Protein AF-A0A4E0RPP2-F1 (afdb_monomer)

Organism: Fasciola hepatica (NCBI:txid6192)

Mean predicted aligned error: 8.39 Å

Sequence (266 aa):
MNDSEFSGPVKNVLRNIVLCAGEPFLPSEDVVHLFYRYLISVTSSWIMKFKKVDLNLEGVVHVLRHQPRKLNVVFNYFRILSGASDMRLVEEDDISLGSSQSEPALNRLSELCKTLDITLPTDRPVPSPNSPFAKGRKLRLVRIDRKISYMSVEEYLDFTRLRQTASFLSLVKSGSLATFRSLVQHCEKRTEHQSAKMQPVQTSYPGKEDRVGLSLLAHLITDDILDLIDIVLYLRQKLGIELSSPLTPIEIKQGVQRLQSLPSSS

Radius of gyration: 18.98 Å; Cα contacts (8 Å, |Δi|>4): 282; chains: 1; bounding box: 56×40×46 Å

Secondary structure (DSSP, 8-state):
--THHHHHHHHHHHHHHHHHTT-SSPPPHHHHHHHHHHHHHHHHHHHHHTTTS-SSHHHHHHHHTT-HHHHHHHHHHHHHHHHHHHT--S--SS----TTSHHHHHHHHHHHHHHTT---GGGS-SS-TTSHHHHHHHHHHHHHHHHHHT--HHHHHHHHHHHHH-STHHHHHSSTHHHHHHHHHHHHHHHHHHHTTS--------S---HHHHHHHHHHHHHHHHHHHHHHHHHHHHTT--TTSPP-HHHHHHHHHHHHHS-TT-

Solvent-accessible surface area (backbone atoms only — not comparable to full-atom values): 14865 Å² total; per-residue (Å²): 132,71,70,71,78,42,45,59,64,50,46,51,38,50,47,40,35,50,39,60,49,25,43,71,53,86,78,50,70,65,41,45,48,52,51,50,56,49,47,49,53,53,52,31,52,51,51,62,67,40,58,88,35,33,41,24,67,66,34,48,50,62,72,31,66,77,26,64,48,61,44,39,51,56,51,48,53,38,50,49,52,33,55,54,57,77,64,73,73,85,80,89,84,90,78,84,74,63,85,84,46,36,68,58,48,44,49,50,51,52,51,50,30,57,76,68,73,40,85,58,50,92,82,45,80,65,60,48,79,85,36,56,58,43,47,3,46,52,50,35,51,55,29,31,54,56,53,53,75,75,46,54,74,67,55,44,51,53,51,50,57,47,50,79,49,35,38,49,40,39,32,65,69,70,79,37,39,65,45,48,48,50,53,51,51,54,28,48,54,54,53,49,63,63,41,53,80,65,59,87,68,94,75,74,83,80,50,70,69,40,76,64,18,53,39,50,51,26,44,53,53,38,47,53,55,50,47,42,52,12,38,28,47,37,49,30,60,76,71,71,46,67,75,76,53,71,87,48,58,68,49,53,54,51,20,54,54,49,59,74,71,50,64,82,81,101

Structure (mmCIF, N/CA/C/O backbone):
data_AF-A0A4E0RPP2-F1
#
_entry.id   AF-A0A4E0RPP2-F1
#
loop_
_atom_site.group_PDB
_atom_site.id
_atom_site.type_symbol
_atom_site.label_atom_id
_atom_site.label_alt_id
_atom_site.label_comp_id
_atom_site.label_asym_id
_atom_site.label_entity_id
_atom_site.label_seq_id
_atom_site.pdbx_PDB_ins_code
_atom_site.Cartn_x
_atom_site.Cartn_y
_atom_site.Cartn_z
_atom_site.occupancy
_atom_site.B_iso_or_equiv
_atom_site.auth_seq_id
_atom_site.auth_comp_id
_atom_site.auth_asym_id
_atom_site.auth_atom_id
_atom_site.pdbx_PDB_model_num
ATOM 1 N N . MET A 1 1 ? 21.633 15.346 -0.003 1.00 48.69 1 MET A N 1
ATOM 2 C CA . MET A 1 1 ? 20.186 15.631 0.055 1.00 48.69 1 MET A CA 1
ATOM 3 C C . MET A 1 1 ? 19.748 15.211 1.440 1.00 48.69 1 MET A C 1
ATOM 5 O O . MET A 1 1 ? 19.912 14.040 1.759 1.00 48.69 1 MET A O 1
ATOM 9 N N . ASN A 1 2 ? 19.374 16.165 2.289 1.00 53.00 2 ASN A N 1
ATOM 10 C CA . ASN A 1 2 ? 18.983 15.866 3.664 1.00 53.00 2 ASN A CA 1
ATOM 11 C C . ASN A 1 2 ? 17.611 15.184 3.650 1.00 53.00 2 ASN A C 1
ATOM 13 O O . ASN A 1 2 ? 16.710 15.635 2.945 1.00 53.00 2 ASN A O 1
ATOM 17 N N . ASP A 1 3 ? 17.439 14.126 4.445 1.00 60.00 3 ASP A N 1
ATOM 18 C CA . ASP A 1 3 ? 16.175 13.380 4.584 1.00 60.00 3 ASP A CA 1
ATOM 19 C C . ASP A 1 3 ? 14.974 14.277 4.942 1.00 60.00 3 ASP A C 1
ATOM 21 O O . ASP A 1 3 ? 13.820 13.883 4.781 1.00 60.00 3 ASP A O 1
ATOM 25 N N . SER A 1 4 ? 15.220 15.498 5.420 1.00 63.69 4 SER A N 1
ATOM 26 C CA . SER A 1 4 ? 14.208 16.445 5.881 1.00 63.69 4 SER A CA 1
ATOM 27 C C . SER A 1 4 ? 13.227 16.914 4.801 1.00 63.69 4 SER A C 1
ATOM 29 O O . SER A 1 4 ? 12.065 17.124 5.127 1.00 63.69 4 SER A O 1
ATOM 31 N N . GLU A 1 5 ? 13.639 17.056 3.535 1.00 72.31 5 GLU A N 1
ATOM 32 C CA . GLU A 1 5 ? 12.802 17.724 2.515 1.00 72.31 5 GLU A CA 1
ATOM 33 C C . GLU A 1 5 ? 11.643 16.859 1.998 1.00 72.31 5 GLU A C 1
ATOM 35 O O . GLU A 1 5 ? 10.537 17.357 1.803 1.00 72.31 5 GLU A O 1
ATOM 40 N N . PHE A 1 6 ? 11.855 15.552 1.809 1.00 83.19 6 PHE A N 1
ATOM 41 C CA . PHE A 1 6 ? 10.802 14.648 1.324 1.00 83.19 6 PHE A CA 1
ATOM 42 C C . PHE A 1 6 ? 10.141 13.834 2.445 1.00 83.19 6 PHE A C 1
ATOM 44 O O . PHE A 1 6 ? 9.019 13.352 2.270 1.00 83.19 6 PHE A O 1
ATOM 51 N N . SER A 1 7 ? 10.798 13.675 3.603 1.00 88.75 7 SER A N 1
ATOM 52 C CA . SER A 1 7 ? 10.290 12.807 4.674 1.00 88.75 7 SER A CA 1
ATOM 53 C C . SER A 1 7 ? 8.976 13.294 5.275 1.00 88.75 7 SER A C 1
ATOM 55 O O . SER A 1 7 ? 8.127 12.461 5.577 1.00 88.75 7 SER A O 1
ATOM 57 N N . GLY A 1 8 ? 8.771 14.608 5.418 1.00 92.50 8 GLY A N 1
ATOM 58 C CA . GLY A 1 8 ? 7.517 15.179 5.923 1.00 92.50 8 GLY A CA 1
ATOM 59 C C . GLY A 1 8 ? 6.307 14.784 5.063 1.00 92.50 8 GLY A C 1
ATOM 60 O O . GLY A 1 8 ? 5.418 14.084 5.557 1.00 92.50 8 GLY A O 1
ATOM 61 N N . PRO A 1 9 ? 6.290 15.146 3.765 1.00 93.06 9 PRO A N 1
ATOM 62 C CA . PRO A 1 9 ? 5.231 14.740 2.841 1.00 93.06 9 PRO A CA 1
ATOM 63 C C . PRO A 1 9 ? 5.033 13.220 2.762 1.00 93.06 9 PRO A C 1
ATOM 65 O O . PRO A 1 9 ? 3.902 12.737 2.809 1.00 93.06 9 PRO A O 1
ATOM 68 N N . VAL A 1 10 ? 6.121 12.443 2.713 1.00 94.75 10 VAL A N 1
ATOM 69 C CA . VAL A 1 10 ? 6.056 10.973 2.655 1.00 94.75 10 VAL A CA 1
ATOM 70 C C . VAL A 1 10 ? 5.438 10.378 3.924 1.00 94.75 10 VAL A C 1
ATOM 72 O O . VAL A 1 10 ? 4.576 9.503 3.837 1.00 94.75 10 VAL A O 1
ATOM 75 N N . LYS A 1 11 ? 5.819 10.868 5.110 1.00 95.94 11 LYS A N 1
ATOM 76 C CA . LYS A 1 11 ? 5.199 10.462 6.380 1.00 95.94 11 LYS A CA 1
ATOM 77 C C . LYS A 1 11 ? 3.720 10.835 6.433 1.00 95.94 11 LYS A C 1
ATOM 79 O O . LYS A 1 11 ? 2.938 10.076 6.996 1.00 95.94 11 LYS A O 1
ATOM 84 N N . ASN A 1 12 ? 3.321 11.951 5.820 1.00 95.38 12 ASN A N 1
ATOM 85 C CA . ASN A 1 12 ? 1.912 12.320 5.734 1.00 95.38 12 ASN A CA 1
ATOM 86 C C . ASN A 1 12 ? 1.105 11.333 4.878 1.00 95.38 12 ASN A C 1
ATOM 88 O O . ASN A 1 12 ? 0.033 10.897 5.290 1.00 95.38 12 ASN A O 1
ATOM 92 N N . VAL A 1 13 ? 1.650 10.897 3.737 1.00 96.50 13 VAL A N 1
ATOM 93 C CA . VAL A 1 13 ? 1.025 9.842 2.919 1.00 96.50 13 VAL A CA 1
ATOM 94 C C . VAL A 1 13 ? 0.895 8.538 3.712 1.00 96.50 13 VAL A C 1
ATOM 96 O O . VAL A 1 13 ? -0.173 7.931 3.709 1.00 96.50 13 VAL A O 1
ATOM 99 N N . LEU A 1 14 ? 1.936 8.129 4.448 1.00 97.94 14 LEU A N 1
ATOM 100 C CA . LEU A 1 14 ? 1.880 6.942 5.313 1.00 97.94 14 LEU A CA 1
ATOM 101 C C . LEU A 1 14 ? 0.806 7.062 6.397 1.00 97.94 14 LEU A C 1
ATOM 103 O O . LEU A 1 14 ? 0.036 6.124 6.602 1.00 97.94 14 LEU A O 1
ATOM 107 N N . ARG A 1 15 ? 0.722 8.221 7.060 1.00 97.69 15 ARG A N 1
ATOM 108 C CA . ARG A 1 15 ? -0.311 8.512 8.059 1.00 97.69 15 ARG A CA 1
ATOM 109 C C . ARG A 1 15 ? -1.706 8.339 7.463 1.00 97.69 15 ARG A C 1
ATOM 111 O O . ARG A 1 15 ? -2.534 7.655 8.058 1.00 97.69 15 ARG A O 1
ATOM 118 N N . ASN A 1 16 ? -1.930 8.875 6.264 1.00 97.19 16 ASN A N 1
ATOM 119 C CA . ASN A 1 16 ? -3.203 8.757 5.560 1.00 97.19 16 ASN A CA 1
ATOM 120 C C . ASN A 1 16 ? -3.512 7.309 5.169 1.00 97.19 16 ASN A C 1
ATOM 122 O O . ASN A 1 16 ? -4.640 6.875 5.379 1.00 97.19 16 ASN A O 1
ATOM 126 N N . ILE A 1 17 ? -2.533 6.541 4.670 1.00 98.25 17 ILE A N 1
ATOM 127 C CA . ILE A 1 17 ? -2.707 5.111 4.350 1.00 98.25 17 ILE A CA 1
ATOM 128 C C . ILE A 1 17 ? -3.153 4.333 5.594 1.00 98.25 17 ILE A C 1
ATOM 130 O O . ILE A 1 17 ? -4.143 3.604 5.538 1.00 98.25 17 ILE A O 1
ATOM 134 N N . VAL A 1 18 ? -2.461 4.508 6.725 1.00 97.56 18 VAL A N 1
ATOM 135 C CA . VAL A 1 18 ? -2.787 3.816 7.983 1.00 97.56 18 VAL A CA 1
ATOM 136 C C . VAL A 1 18 ? -4.168 4.237 8.491 1.00 97.56 18 VAL A C 1
ATOM 138 O O . VAL A 1 18 ? -4.998 3.384 8.803 1.00 97.56 18 VAL A O 1
ATOM 141 N N . LEU A 1 19 ? -4.466 5.539 8.487 1.00 96.38 19 LEU A N 1
ATOM 142 C CA . LEU A 1 19 ? -5.769 6.066 8.897 1.00 96.38 19 LEU A CA 1
ATOM 143 C C . LEU A 1 19 ? -6.920 5.516 8.040 1.00 96.38 19 LEU A C 1
ATOM 145 O O . LEU A 1 19 ? -7.979 5.150 8.562 1.00 96.38 19 LEU A O 1
ATOM 149 N N . CYS A 1 20 ? -6.692 5.426 6.729 1.00 96.75 20 CYS A N 1
ATOM 150 C CA . CYS A 1 20 ? -7.618 4.901 5.726 1.00 96.75 20 CYS A CA 1
ATOM 151 C C . CYS A 1 20 ? -7.754 3.375 5.747 1.00 96.75 20 CYS A C 1
ATOM 153 O O . CYS A 1 20 ? -8.716 2.840 5.197 1.00 96.75 20 CYS A O 1
ATOM 155 N N . ALA A 1 21 ? -6.834 2.676 6.411 1.00 96.38 21 ALA A N 1
ATOM 156 C CA . ALA A 1 21 ? -6.921 1.248 6.691 1.00 96.38 21 ALA A CA 1
ATOM 157 C C . ALA A 1 21 ? -7.798 0.923 7.919 1.00 96.38 21 ALA A C 1
ATOM 159 O O . ALA A 1 21 ? -7.812 -0.217 8.387 1.00 96.38 21 ALA A O 1
ATOM 160 N N . GLY A 1 22 ? -8.527 1.911 8.447 1.00 94.69 22 GLY A N 1
ATOM 161 C CA . GLY A 1 22 ? -9.443 1.740 9.573 1.00 94.69 22 GLY A CA 1
ATOM 162 C C . GLY A 1 22 ? -8.815 2.012 10.939 1.00 94.69 22 GLY A C 1
ATOM 163 O O . GLY A 1 22 ? -9.382 1.595 11.941 1.00 94.69 22 GLY A O 1
ATOM 164 N N . GLU A 1 23 ? -7.659 2.682 11.014 1.00 94.94 23 GLU A N 1
ATOM 165 C CA . GLU A 1 23 ? -7.101 3.117 12.304 1.00 94.94 23 GLU A CA 1
ATOM 166 C C . GLU A 1 23 ? -8.121 3.979 13.071 1.00 94.94 23 GLU A C 1
ATOM 168 O O . GLU A 1 23 ? -8.658 4.920 12.475 1.00 94.94 23 GLU A O 1
ATOM 173 N N . PRO A 1 24 ? -8.418 3.683 14.352 1.00 90.19 24 PRO A N 1
ATOM 174 C CA . PRO A 1 24 ? -9.451 4.389 15.111 1.00 90.19 24 PRO A CA 1
ATOM 175 C C . PRO A 1 24 ? -9.083 5.857 15.344 1.00 90.19 24 PRO A C 1
ATOM 177 O O . PRO A 1 24 ? -9.938 6.729 15.247 1.00 90.19 24 PRO A O 1
ATOM 180 N N . PHE A 1 25 ? -7.800 6.134 15.585 1.00 89.25 25 PHE A N 1
ATOM 181 C CA . PHE A 1 25 ? -7.273 7.465 15.871 1.00 89.25 25 PHE A CA 1
ATOM 182 C C . PHE A 1 25 ? -6.128 7.813 14.921 1.00 89.25 25 PHE A C 1
ATOM 184 O O . PHE A 1 25 ? -5.742 7.025 14.054 1.00 89.25 25 PHE A O 1
ATOM 191 N N . LEU A 1 26 ? -5.560 9.005 15.095 1.00 91.81 26 LEU A N 1
ATOM 192 C CA . LEU A 1 26 ? -4.316 9.367 14.431 1.00 91.81 26 LEU A CA 1
ATOM 193 C C . LEU A 1 26 ? -3.210 8.380 14.858 1.00 91.81 26 LEU A C 1
ATOM 195 O O . LEU A 1 26 ? -3.005 8.201 16.062 1.00 91.81 26 LEU A O 1
ATOM 199 N N . PRO A 1 27 ? -2.497 7.727 13.921 1.00 93.88 27 PRO A N 1
ATOM 200 C CA . PRO A 1 27 ? -1.426 6.812 14.292 1.00 93.88 27 PRO A CA 1
ATOM 201 C C . PRO A 1 27 ? -0.297 7.588 14.977 1.00 93.88 27 PRO A C 1
ATOM 203 O O . PRO A 1 27 ? 0.039 8.700 14.565 1.00 93.88 27 PRO A O 1
ATOM 206 N N . SER A 1 28 ? 0.299 6.992 16.012 1.00 95.31 28 SER A N 1
ATOM 207 C CA . SER A 1 28 ? 1.399 7.622 16.745 1.00 95.31 28 SER A CA 1
ATOM 208 C C . SER A 1 28 ? 2.628 7.832 15.856 1.00 95.31 28 SER A C 1
ATOM 210 O O . SER A 1 28 ? 2.863 7.086 14.899 1.00 95.31 28 SER A O 1
ATOM 212 N N . GLU A 1 29 ? 3.457 8.822 16.194 1.00 95.62 29 GLU A N 1
ATOM 213 C CA . GLU A 1 29 ? 4.677 9.112 15.429 1.00 95.62 29 GLU A CA 1
ATOM 214 C C . GLU A 1 29 ? 5.647 7.923 15.393 1.00 95.62 29 GLU A C 1
ATOM 216 O O . GLU A 1 29 ? 6.291 7.696 14.370 1.00 95.62 29 GLU A O 1
ATOM 221 N N . ASP A 1 30 ? 5.690 7.098 16.442 1.00 97.00 30 ASP A N 1
ATOM 222 C CA . ASP A 1 30 ? 6.487 5.867 16.457 1.00 97.00 30 ASP A CA 1
ATOM 223 C C . ASP A 1 30 ? 5.997 4.845 15.425 1.00 97.00 30 ASP A C 1
ATOM 225 O O . ASP A 1 30 ? 6.801 4.222 14.726 1.00 97.00 30 ASP A O 1
ATOM 229 N N . VAL A 1 31 ? 4.676 4.681 15.293 1.00 97.38 31 VAL A N 1
ATOM 230 C CA . VAL A 1 31 ? 4.073 3.802 14.283 1.00 97.38 31 VAL A CA 1
ATOM 231 C C . VAL A 1 31 ? 4.385 4.332 12.886 1.00 97.38 31 VAL A C 1
ATOM 233 O O . VAL A 1 31 ? 4.896 3.583 12.049 1.00 97.38 31 VAL A O 1
ATOM 236 N N . VAL A 1 32 ? 4.169 5.628 12.642 1.00 97.94 32 VAL A N 1
ATOM 237 C CA . VAL A 1 32 ? 4.479 6.268 11.351 1.00 97.94 32 VAL A CA 1
ATOM 238 C C . VAL A 1 32 ? 5.971 6.154 11.025 1.00 97.94 32 VAL A C 1
ATOM 240 O O . VAL A 1 32 ? 6.335 5.860 9.886 1.00 97.94 32 VAL A O 1
ATOM 243 N N . HIS A 1 33 ? 6.855 6.318 12.011 1.00 97.12 33 HIS A N 1
ATOM 244 C CA . HIS A 1 33 ? 8.294 6.166 11.827 1.00 97.12 33 HIS A CA 1
ATOM 245 C C . HIS A 1 33 ? 8.689 4.727 11.465 1.00 97.12 33 HIS A C 1
ATOM 247 O O . HIS A 1 33 ? 9.542 4.524 10.598 1.00 97.12 33 HIS A O 1
ATOM 253 N N . LEU A 1 34 ? 8.056 3.715 12.064 1.00 98.12 34 LEU A N 1
ATOM 254 C CA . LEU A 1 34 ? 8.291 2.316 11.698 1.00 98.12 34 LEU A CA 1
ATOM 255 C C . LEU A 1 34 ? 7.800 2.001 10.282 1.00 98.12 34 LEU A C 1
ATOM 257 O O . LEU A 1 34 ? 8.533 1.363 9.523 1.00 98.12 34 LEU A O 1
ATOM 261 N N . PHE A 1 35 ? 6.629 2.511 9.889 1.00 98.12 35 PHE A N 1
ATOM 262 C CA . PHE A 1 35 ? 6.164 2.432 8.502 1.00 98.12 35 PHE A CA 1
ATOM 263 C C . PHE A 1 35 ? 7.115 3.145 7.539 1.00 98.12 35 PHE A C 1
ATOM 265 O O . PHE A 1 35 ? 7.397 2.617 6.469 1.00 98.12 35 PHE A O 1
ATOM 272 N N . TYR A 1 36 ? 7.673 4.295 7.923 1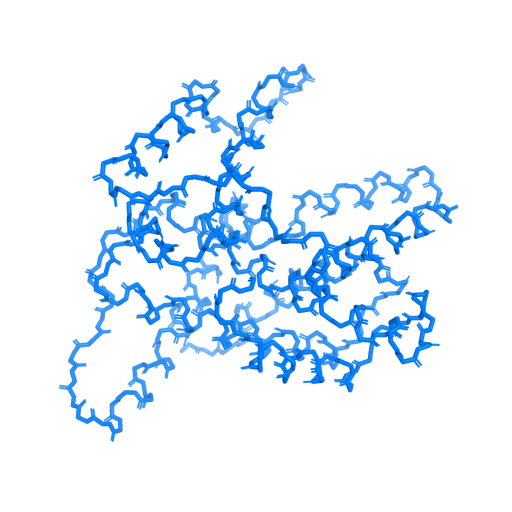.00 97.44 36 TYR A N 1
ATOM 273 C CA . TYR A 1 36 ? 8.670 5.004 7.120 1.00 97.44 36 TYR A CA 1
ATOM 274 C C . TYR A 1 36 ? 9.951 4.181 6.946 1.00 97.44 36 TYR A C 1
ATOM 276 O O . TYR A 1 36 ? 10.462 4.044 5.839 1.00 97.44 36 TYR A O 1
ATOM 284 N N . ARG A 1 37 ? 10.459 3.553 8.011 1.00 96.50 37 ARG A N 1
ATOM 285 C CA . ARG A 1 37 ? 11.622 2.657 7.903 1.00 96.50 37 ARG A CA 1
ATOM 286 C C . ARG A 1 37 ? 11.341 1.463 6.993 1.00 96.50 37 ARG A C 1
ATOM 288 O O . ARG A 1 37 ? 12.204 1.094 6.196 1.00 96.50 37 ARG A O 1
ATOM 295 N N . TYR A 1 38 ? 10.150 0.879 7.103 1.00 97.44 38 TYR A N 1
ATOM 296 C CA . TYR A 1 38 ? 9.726 -0.213 6.236 1.00 97.44 38 TYR A CA 1
ATOM 297 C C . TYR A 1 38 ? 9.597 0.239 4.774 1.00 97.44 38 TYR A C 1
ATOM 299 O O . TYR A 1 38 ? 10.145 -0.422 3.895 1.00 97.44 38 TYR A O 1
ATOM 307 N N . LEU A 1 39 ? 8.997 1.409 4.525 1.00 97.44 39 LEU A N 1
ATOM 308 C CA . LEU A 1 39 ? 8.904 2.048 3.210 1.00 97.44 39 LEU A CA 1
ATOM 309 C C . LEU A 1 39 ? 10.275 2.170 2.542 1.00 97.44 39 LEU A C 1
ATOM 311 O O . LEU A 1 39 ? 10.437 1.755 1.395 1.00 97.44 39 LEU A O 1
ATOM 315 N N . ILE A 1 40 ? 11.268 2.714 3.252 1.00 96.00 40 ILE A N 1
ATOM 316 C CA . ILE A 1 40 ? 12.630 2.853 2.721 1.00 96.00 40 ILE A CA 1
ATOM 317 C C . ILE A 1 40 ? 13.208 1.480 2.360 1.00 96.00 40 ILE A C 1
ATOM 319 O O . ILE A 1 40 ? 13.818 1.327 1.301 1.00 96.00 40 ILE A O 1
ATOM 323 N N . SER A 1 41 ? 12.978 0.463 3.196 1.00 94.81 41 SER A N 1
ATOM 324 C CA . SER A 1 41 ? 13.434 -0.907 2.937 1.00 94.81 41 SER A CA 1
ATOM 325 C C . SER A 1 41 ? 12.811 -1.503 1.671 1.00 94.81 41 SER A C 1
ATOM 327 O O . SER A 1 41 ? 13.537 -2.035 0.830 1.00 94.81 41 SER A O 1
ATOM 329 N N . VAL A 1 42 ? 11.485 -1.425 1.511 1.00 95.00 42 VAL A N 1
ATOM 330 C CA . VAL A 1 42 ? 10.799 -2.007 0.342 1.00 95.00 42 VAL A CA 1
ATOM 331 C C . VAL A 1 42 ? 11.084 -1.224 -0.934 1.00 95.00 42 VAL A C 1
ATOM 333 O O . VAL A 1 42 ? 11.329 -1.826 -1.974 1.00 95.00 42 VAL A O 1
ATOM 336 N N . THR A 1 43 ? 11.169 0.105 -0.851 1.00 95.12 43 THR A N 1
ATOM 337 C CA . THR A 1 43 ? 11.516 0.963 -1.996 1.00 95.12 43 THR A CA 1
ATOM 338 C C . THR A 1 43 ? 12.931 0.662 -2.487 1.00 95.12 43 THR A C 1
ATOM 340 O O . THR A 1 43 ? 13.142 0.477 -3.683 1.00 95.12 43 THR A O 1
ATOM 343 N N . SER A 1 44 ? 13.890 0.511 -1.566 1.00 93.69 44 SER A N 1
ATOM 344 C CA . SER A 1 44 ? 15.257 0.084 -1.901 1.00 93.69 44 SER A CA 1
ATOM 345 C C . SER A 1 44 ? 15.273 -1.301 -2.562 1.00 93.69 44 SER A C 1
ATOM 347 O O . SER A 1 44 ? 15.993 -1.515 -3.535 1.00 93.69 44 SER A O 1
ATOM 349 N N . SER A 1 45 ? 14.448 -2.240 -2.079 1.00 92.75 45 SER A N 1
ATOM 350 C CA . SER A 1 45 ? 14.316 -3.568 -2.692 1.00 92.75 45 SER A CA 1
ATOM 351 C C . SER A 1 45 ? 13.771 -3.494 -4.121 1.00 92.75 45 SER A C 1
ATOM 353 O O . SER A 1 45 ? 14.306 -4.165 -5.002 1.00 92.75 45 SER A O 1
ATOM 355 N N . TRP A 1 46 ? 12.759 -2.661 -4.379 1.00 93.38 46 TRP A N 1
ATOM 356 C CA . TRP A 1 46 ? 12.249 -2.437 -5.733 1.00 93.38 46 TRP A CA 1
ATOM 357 C C . TRP A 1 46 ? 13.304 -1.839 -6.651 1.00 93.38 46 TRP A C 1
ATOM 359 O O . TRP A 1 46 ? 13.539 -2.384 -7.724 1.00 93.38 46 TRP A O 1
ATOM 369 N N . ILE A 1 47 ? 13.989 -0.782 -6.214 1.00 91.06 47 ILE A N 1
ATOM 370 C CA . ILE A 1 47 ? 15.069 -0.143 -6.979 1.00 91.06 47 ILE A CA 1
ATOM 371 C C . ILE A 1 47 ? 16.126 -1.163 -7.406 1.00 91.06 47 ILE A C 1
ATOM 373 O O . ILE A 1 47 ? 16.504 -1.205 -8.573 1.00 91.06 47 ILE A O 1
ATOM 377 N N . MET A 1 48 ? 16.528 -2.058 -6.502 1.00 89.81 48 MET A N 1
ATOM 378 C CA . MET A 1 48 ? 17.487 -3.114 -6.830 1.00 89.81 48 MET A CA 1
ATOM 379 C C . MET A 1 48 ? 16.982 -4.082 -7.907 1.00 89.81 48 MET A C 1
ATOM 381 O O . MET A 1 48 ? 17.781 -4.540 -8.724 1.00 89.81 48 MET A O 1
ATOM 385 N N . LYS A 1 49 ? 15.677 -4.378 -7.948 1.00 90.56 49 LYS A N 1
ATOM 386 C CA . LYS A 1 49 ? 15.081 -5.228 -8.994 1.00 90.56 49 LYS A CA 1
ATOM 387 C C . LYS A 1 49 ? 15.085 -4.551 -10.372 1.00 90.56 49 LYS A C 1
ATOM 389 O O . LYS A 1 49 ? 15.194 -5.248 -11.375 1.00 90.56 49 LYS A O 1
ATOM 394 N N . PHE A 1 50 ? 15.025 -3.220 -10.421 1.00 87.69 50 PHE A N 1
ATOM 395 C CA . PHE A 1 50 ? 15.048 -2.423 -11.658 1.00 87.69 50 PHE A CA 1
ATOM 396 C C . PHE A 1 50 ? 16.455 -1.996 -12.101 1.00 87.69 50 PHE A C 1
ATOM 398 O O . PHE A 1 50 ? 16.620 -1.319 -13.105 1.00 87.69 50 PHE A O 1
ATOM 405 N N . LYS A 1 51 ? 17.516 -2.436 -11.419 1.00 83.38 51 LYS A N 1
ATOM 406 C CA . LYS A 1 51 ? 18.896 -2.020 -11.726 1.00 83.38 51 LYS A CA 1
ATOM 407 C C . LYS A 1 51 ? 19.354 -2.309 -13.165 1.00 83.38 51 LYS A C 1
ATOM 409 O O . LYS A 1 51 ? 20.252 -1.644 -13.670 1.00 83.38 51 LYS A O 1
ATOM 414 N N . LYS A 1 52 ? 18.785 -3.338 -13.798 1.00 82.88 52 LYS A N 1
ATOM 415 C CA . LYS A 1 52 ? 19.106 -3.772 -15.171 1.00 82.88 52 LYS A CA 1
ATOM 416 C C . LYS A 1 52 ? 17.892 -3.738 -16.102 1.00 82.88 52 LYS A C 1
ATOM 418 O O . LYS A 1 52 ? 17.923 -4.362 -17.157 1.00 82.88 52 LYS A O 1
ATOM 423 N N . VAL A 1 53 ? 16.804 -3.112 -15.667 1.00 87.06 53 VAL A N 1
ATOM 424 C CA . VAL A 1 53 ? 15.506 -3.184 -16.334 1.00 87.06 53 VAL A CA 1
ATOM 425 C C . VAL A 1 53 ? 14.871 -1.801 -16.294 1.00 87.06 53 VAL A C 1
ATOM 427 O O . VAL A 1 53 ? 14.789 -1.197 -15.229 1.00 87.06 53 VAL A O 1
ATOM 430 N N . ASP A 1 54 ? 14.394 -1.316 -17.436 1.00 87.44 54 ASP A N 1
ATOM 431 C CA . ASP A 1 54 ? 13.730 -0.016 -17.518 1.00 87.44 54 ASP A CA 1
ATOM 432 C C . ASP A 1 54 ? 12.515 0.070 -16.584 1.00 87.44 54 ASP A C 1
ATOM 434 O O . ASP A 1 54 ? 11.715 -0.864 -16.482 1.00 87.44 54 ASP A O 1
ATOM 438 N N . LEU A 1 55 ? 12.321 1.222 -15.938 1.00 89.00 55 LEU A N 1
ATOM 439 C CA . LEU A 1 55 ? 11.121 1.479 -15.144 1.00 89.00 55 LEU A CA 1
ATOM 440 C C . LEU A 1 55 ? 9.968 1.930 -16.052 1.00 89.00 55 LEU A C 1
ATOM 442 O O . LEU A 1 55 ? 9.559 3.091 -16.060 1.00 89.00 55 LEU A O 1
ATOM 446 N N . ASN A 1 56 ? 9.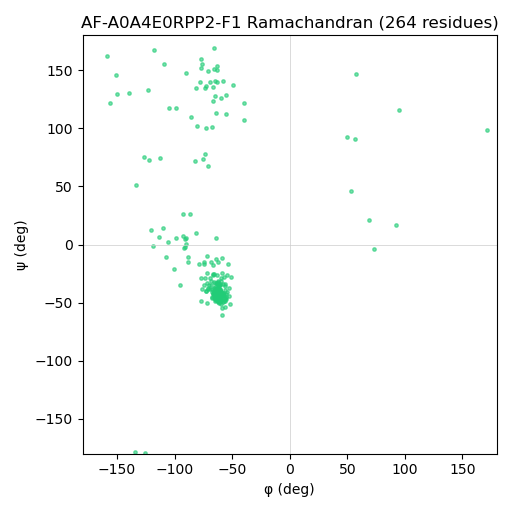451 0.981 -16.823 1.00 88.50 56 ASN A N 1
ATOM 447 C CA . ASN A 1 56 ? 8.275 1.108 -17.678 1.00 88.50 56 ASN A CA 1
ATOM 448 C C . ASN A 1 56 ? 7.360 -0.121 -17.488 1.00 88.50 56 ASN A C 1
ATOM 450 O O . ASN A 1 56 ? 7.644 -0.995 -16.667 1.00 88.50 56 ASN A O 1
ATOM 454 N N . LEU A 1 57 ? 6.244 -0.201 -18.219 1.00 89.06 57 LEU A N 1
ATOM 455 C CA . LEU A 1 57 ? 5.307 -1.330 -18.099 1.00 89.06 57 LEU A CA 1
ATOM 456 C C . LEU A 1 57 ? 5.982 -2.694 -18.330 1.00 89.06 57 LEU A C 1
ATOM 458 O O . LEU A 1 57 ? 5.775 -3.618 -17.546 1.00 89.06 57 LEU A O 1
ATOM 462 N N . GLU A 1 58 ? 6.787 -2.811 -19.385 1.00 89.44 58 GLU A N 1
ATOM 463 C CA . GLU A 1 58 ? 7.477 -4.053 -19.745 1.00 89.44 58 GLU A CA 1
ATOM 464 C C . GLU A 1 58 ? 8.459 -4.483 -18.664 1.00 89.44 58 GLU A C 1
ATOM 466 O O . GLU A 1 58 ? 8.422 -5.625 -18.202 1.00 89.44 58 GLU A O 1
ATOM 471 N N . GLY A 1 59 ? 9.267 -3.545 -18.183 1.00 90.69 59 GLY A N 1
ATOM 472 C CA . GLY A 1 59 ? 10.212 -3.814 -17.121 1.00 90.69 59 GLY A CA 1
ATOM 473 C C . GLY A 1 59 ? 9.547 -4.201 -15.805 1.00 90.69 59 GLY A C 1
ATOM 474 O O . GLY A 1 59 ? 9.999 -5.131 -15.134 1.00 90.69 59 GLY A O 1
ATOM 475 N N . VAL A 1 60 ? 8.427 -3.559 -15.451 1.00 92.00 60 VAL A N 1
ATOM 476 C CA . VAL A 1 60 ? 7.630 -3.944 -14.275 1.00 92.00 60 VAL A CA 1
ATOM 477 C C . VAL A 1 60 ? 7.123 -5.377 -14.423 1.00 92.00 60 VAL A C 1
ATOM 479 O O . VAL A 1 60 ? 7.320 -6.185 -13.518 1.00 92.00 60 VAL A O 1
ATOM 482 N N . VAL A 1 61 ? 6.516 -5.730 -15.557 1.00 91.06 61 VAL A N 1
ATOM 483 C CA . VAL A 1 61 ? 6.016 -7.094 -15.796 1.00 91.06 61 VAL A CA 1
ATOM 484 C C . VAL A 1 61 ? 7.155 -8.114 -15.754 1.00 91.06 61 VAL A C 1
ATOM 486 O O . VAL A 1 61 ? 7.015 -9.156 -15.110 1.00 91.06 61 VAL A O 1
ATOM 489 N N . HIS A 1 62 ? 8.307 -7.792 -16.344 1.00 90.00 62 HIS A N 1
ATOM 490 C CA . HIS A 1 62 ? 9.494 -8.642 -16.311 1.00 90.00 62 HIS A CA 1
ATOM 491 C C . HIS A 1 62 ? 9.973 -8.912 -14.877 1.00 90.00 62 HIS A C 1
ATOM 493 O O . HIS A 1 62 ? 10.181 -10.065 -14.498 1.00 90.00 62 HIS A O 1
ATOM 499 N N . VAL A 1 63 ? 10.085 -7.872 -14.043 1.00 91.50 63 VAL A N 1
ATOM 500 C CA . VAL A 1 63 ? 10.467 -7.996 -12.623 1.00 91.50 63 VAL A CA 1
ATOM 501 C C . VAL A 1 63 ? 9.444 -8.814 -11.821 1.00 91.50 63 VAL A C 1
ATOM 503 O O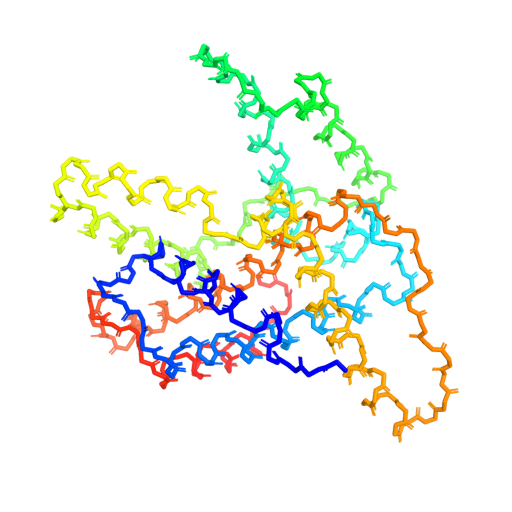 . VAL A 1 63 ? 9.795 -9.518 -10.865 1.00 91.50 63 VAL A O 1
ATOM 506 N N . LEU A 1 64 ? 8.166 -8.732 -12.190 1.00 91.25 64 LEU A N 1
ATOM 507 C CA . LEU A 1 64 ? 7.062 -9.387 -11.493 1.00 91.25 64 LEU A CA 1
ATOM 508 C C . LEU A 1 64 ? 6.730 -10.793 -12.005 1.00 91.25 64 LEU A C 1
ATOM 510 O O . LEU A 1 64 ? 5.872 -11.441 -11.409 1.00 91.25 64 LEU A O 1
ATOM 514 N N . ARG A 1 65 ? 7.407 -11.304 -13.039 1.00 87.88 65 ARG A N 1
ATOM 515 C CA . ARG A 1 65 ? 7.073 -12.577 -13.714 1.00 87.88 65 ARG A CA 1
ATOM 516 C C . ARG A 1 65 ? 6.884 -13.793 -12.793 1.00 87.88 65 ARG A C 1
ATOM 518 O O . ARG A 1 65 ? 6.142 -14.707 -13.123 1.00 87.88 65 ARG A O 1
ATOM 525 N N . HIS A 1 66 ? 7.540 -13.808 -11.631 1.00 85.69 66 HIS A N 1
ATOM 526 C CA . HIS A 1 66 ? 7.453 -14.887 -10.635 1.00 85.69 66 HIS A CA 1
ATOM 527 C C . HIS A 1 66 ? 6.713 -14.475 -9.350 1.00 85.69 66 HIS A C 1
ATOM 529 O O . HIS A 1 66 ? 6.802 -15.153 -8.331 1.00 85.69 66 HIS A O 1
ATOM 535 N N . GLN A 1 67 ? 5.998 -13.348 -9.376 1.00 87.19 67 GLN A N 1
ATOM 536 C CA . GLN A 1 67 ? 5.273 -12.769 -8.244 1.00 87.19 67 GLN A CA 1
ATOM 537 C C . GLN A 1 67 ? 3.784 -12.622 -8.608 1.00 87.19 67 GLN A C 1
ATOM 539 O O . GLN A 1 67 ? 3.304 -11.503 -8.809 1.00 87.19 67 GLN A O 1
ATOM 544 N N . PRO A 1 68 ? 3.021 -13.730 -8.682 1.00 84.81 68 PRO A N 1
ATOM 545 C CA . PRO A 1 68 ? 1.640 -13.724 -9.179 1.00 84.81 68 PRO A CA 1
ATOM 546 C C . PRO A 1 68 ? 0.723 -12.781 -8.390 1.00 84.81 68 PRO A C 1
ATOM 548 O O . PRO A 1 68 ? -0.149 -12.129 -8.962 1.00 84.81 68 PRO A O 1
ATOM 551 N N . ARG A 1 69 ? 0.955 -12.634 -7.080 1.00 85.75 69 ARG A N 1
ATOM 552 C CA . ARG A 1 69 ? 0.207 -11.692 -6.239 1.00 85.75 69 ARG A CA 1
ATOM 553 C C . ARG A 1 69 ? 0.435 -10.241 -6.657 1.00 85.75 69 ARG A C 1
ATOM 555 O O . ARG A 1 69 ? -0.526 -9.494 -6.801 1.00 85.75 69 ARG A O 1
ATOM 562 N N . LYS A 1 70 ? 1.688 -9.851 -6.902 1.00 90.31 70 LYS A N 1
ATOM 563 C CA . LYS A 1 70 ? 2.037 -8.493 -7.342 1.00 90.31 70 LYS A CA 1
ATOM 564 C C . LYS A 1 70 ? 1.618 -8.236 -8.792 1.00 90.31 70 LYS A C 1
ATOM 566 O O . LYS A 1 70 ? 1.173 -7.135 -9.099 1.00 90.31 70 LYS A O 1
ATOM 571 N N . LEU A 1 71 ? 1.648 -9.251 -9.660 1.00 89.25 71 LEU A N 1
ATOM 572 C CA . LEU A 1 71 ? 1.027 -9.164 -10.988 1.00 89.25 71 LEU A CA 1
ATOM 573 C C . LEU A 1 71 ? -0.479 -8.889 -10.888 1.00 89.25 71 LEU A C 1
ATOM 575 O O . LEU A 1 71 ? -0.986 -8.039 -11.612 1.00 89.25 71 LEU A O 1
ATOM 579 N N . ASN A 1 72 ? -1.188 -9.525 -9.948 1.00 86.38 72 ASN A N 1
ATOM 580 C CA . ASN A 1 72 ? -2.607 -9.241 -9.710 1.00 86.38 72 ASN A CA 1
ATOM 581 C C . ASN A 1 72 ? -2.858 -7.806 -9.233 1.00 86.38 72 ASN A C 1
ATOM 583 O O . ASN A 1 72 ? -3.875 -7.208 -9.577 1.00 86.38 72 ASN A O 1
ATOM 587 N N . VAL A 1 73 ? -1.936 -7.225 -8.469 1.00 89.19 73 VAL A N 1
ATOM 588 C CA . VAL A 1 73 ? -2.010 -5.812 -8.069 1.00 89.19 73 VAL A CA 1
ATOM 589 C C . VAL A 1 73 ? -1.909 -4.903 -9.299 1.00 89.19 73 VAL A C 1
ATOM 591 O O . VAL A 1 73 ? -2.771 -4.048 -9.492 1.00 89.19 73 VAL A O 1
ATOM 594 N N . VAL A 1 74 ? -0.940 -5.145 -10.190 1.00 90.94 74 VAL A N 1
ATOM 595 C CA . VAL A 1 74 ? -0.794 -4.399 -11.457 1.00 90.94 74 VAL A CA 1
ATOM 596 C C . VAL A 1 74 ? -2.006 -4.587 -12.374 1.00 90.94 74 VAL A C 1
ATOM 598 O O . VAL A 1 74 ? -2.512 -3.621 -12.940 1.00 90.94 74 VAL A O 1
ATOM 601 N N . PHE A 1 75 ? -2.522 -5.809 -12.488 1.00 87.69 75 PHE A N 1
ATOM 602 C CA . PHE A 1 75 ? -3.720 -6.085 -13.276 1.00 87.69 75 PHE A CA 1
ATOM 603 C C . PHE A 1 75 ? -4.938 -5.321 -12.737 1.00 87.69 75 PHE A C 1
ATOM 605 O O . PHE A 1 75 ? -5.650 -4.653 -13.488 1.00 87.69 75 PHE A O 1
ATOM 612 N N . ASN A 1 76 ? -5.156 -5.352 -11.418 1.00 85.56 76 ASN A N 1
ATOM 613 C CA . ASN A 1 76 ? -6.253 -4.621 -10.787 1.00 85.56 76 ASN A CA 1
ATOM 614 C C . ASN A 1 76 ? -6.110 -3.104 -10.919 1.00 85.56 76 ASN A C 1
ATOM 616 O O . ASN A 1 76 ? -7.127 -2.429 -11.061 1.00 85.56 76 ASN A O 1
ATOM 620 N N . TYR A 1 77 ? -4.888 -2.572 -10.915 1.00 88.88 77 TYR A N 1
ATOM 621 C CA . TYR A 1 77 ? -4.638 -1.158 -11.182 1.00 88.88 77 TYR A CA 1
ATOM 622 C C . TYR A 1 77 ? -5.207 -0.732 -12.541 1.00 88.88 77 TYR A C 1
ATOM 624 O O . TYR A 1 77 ? -6.028 0.184 -12.602 1.00 88.88 77 TYR A O 1
ATOM 632 N N . PHE A 1 78 ? -4.847 -1.433 -13.621 1.00 86.62 78 PHE A N 1
ATOM 633 C CA . PHE A 1 78 ? -5.362 -1.119 -14.957 1.00 86.62 78 PHE A CA 1
ATOM 634 C C . PHE A 1 78 ? -6.858 -1.413 -15.098 1.00 86.62 78 PHE A C 1
ATOM 636 O O . PHE A 1 78 ? -7.571 -0.638 -15.734 1.00 86.62 78 PHE A O 1
ATOM 643 N N . ARG A 1 79 ? -7.366 -2.467 -14.447 1.00 82.81 79 ARG A N 1
ATOM 644 C CA . ARG A 1 79 ? -8.806 -2.767 -14.412 1.00 82.81 79 ARG A CA 1
ATOM 645 C C . ARG A 1 79 ? -9.613 -1.635 -13.777 1.00 82.81 79 ARG A C 1
ATOM 647 O O . ARG A 1 79 ? -10.635 -1.239 -14.324 1.00 82.81 79 ARG A O 1
ATOM 654 N N . ILE A 1 80 ? -9.156 -1.096 -12.645 1.00 81.94 80 ILE A N 1
ATOM 655 C CA . ILE A 1 80 ? -9.819 0.031 -11.973 1.00 81.94 80 ILE A CA 1
ATOM 656 C C . ILE A 1 80 ? -9.750 1.287 -12.842 1.00 81.94 80 ILE A C 1
ATOM 658 O O . ILE A 1 80 ? -10.750 1.984 -12.960 1.00 81.94 80 ILE A O 1
ATOM 662 N N . LEU A 1 81 ? -8.611 1.565 -13.484 1.00 79.44 81 LEU A N 1
ATOM 663 C CA . LEU A 1 81 ? -8.504 2.694 -14.413 1.00 79.44 81 LEU A CA 1
ATOM 664 C C . LEU A 1 81 ? -9.453 2.564 -15.613 1.00 79.44 81 LEU A C 1
ATOM 666 O O . LEU A 1 81 ? -9.984 3.574 -16.059 1.00 79.44 81 LEU A O 1
ATOM 670 N N . SER A 1 82 ? -9.686 1.340 -16.091 1.00 71.94 82 SER A N 1
ATOM 671 C CA . SER A 1 82 ? -10.625 1.045 -17.184 1.00 71.94 82 SER A CA 1
ATOM 672 C C . SER A 1 82 ? -12.085 1.179 -16.760 1.00 71.94 82 SER A C 1
ATOM 674 O O . SER A 1 82 ? -12.879 1.763 -17.481 1.00 71.94 82 SER A O 1
ATOM 676 N N . GLY A 1 83 ? -12.445 0.734 -15.554 1.00 62.28 83 GLY A N 1
ATOM 677 C CA . GLY A 1 83 ? -13.802 0.937 -15.032 1.00 62.28 83 GLY A CA 1
ATOM 678 C C . GLY A 1 83 ? -14.089 2.380 -14.596 1.00 62.28 83 GLY A C 1
ATOM 679 O O . GLY A 1 83 ? -15.227 2.833 -14.650 1.00 62.28 83 GLY A O 1
ATOM 680 N N . ALA A 1 84 ? -13.066 3.130 -14.172 1.00 56.34 84 ALA A N 1
ATOM 681 C CA . ALA A 1 84 ? -13.209 4.536 -13.795 1.00 56.34 84 ALA A CA 1
ATOM 682 C C . ALA A 1 84 ? -13.436 5.460 -15.005 1.00 56.34 84 ALA A C 1
ATOM 684 O O . ALA A 1 84 ? -14.017 6.530 -14.836 1.00 56.34 84 ALA A O 1
ATOM 685 N N . SER A 1 85 ? -13.006 5.068 -16.212 1.00 49.34 85 SER A N 1
ATOM 686 C CA . SER A 1 85 ? -13.345 5.800 -17.440 1.00 49.34 85 SER A CA 1
ATOM 687 C C . SER A 1 85 ? -14.830 5.703 -17.801 1.00 49.34 85 SER A C 1
ATOM 689 O O . SER A 1 85 ? -15.366 6.687 -18.301 1.00 49.34 85 SER A O 1
ATOM 691 N N . ASP A 1 86 ? -15.506 4.596 -17.469 1.00 39.38 86 ASP A N 1
ATOM 692 C CA . ASP A 1 86 ? -16.934 4.391 -17.778 1.00 39.38 86 ASP A CA 1
ATOM 693 C C . ASP A 1 86 ? -17.887 5.133 -16.821 1.00 39.38 86 ASP A C 1
ATOM 695 O O . ASP A 1 86 ? -19.057 5.328 -17.134 1.00 39.38 86 ASP A O 1
ATOM 699 N N . MET A 1 87 ? -17.402 5.575 -15.654 1.00 37.47 87 MET A N 1
ATOM 700 C CA . MET A 1 87 ? -18.206 6.237 -14.612 1.00 37.47 87 MET A CA 1
ATOM 701 C C . MET A 1 87 ? -18.129 7.774 -14.608 1.00 37.47 87 MET A C 1
ATOM 703 O O . MET A 1 87 ? -18.697 8.400 -13.714 1.00 37.47 87 MET A O 1
ATOM 707 N N . ARG A 1 88 ? -17.458 8.418 -15.575 1.00 38.88 88 ARG A N 1
ATOM 708 C CA . ARG A 1 88 ? -17.445 9.892 -15.680 1.00 38.88 88 ARG A CA 1
ATOM 709 C C . ARG A 1 88 ? -18.778 10.421 -16.228 1.00 38.88 88 ARG A C 1
ATOM 711 O O . ARG A 1 88 ? -18.860 10.868 -17.367 1.00 3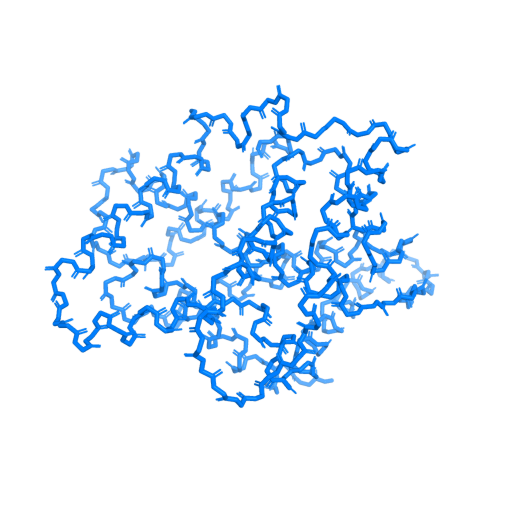8.88 88 ARG A O 1
ATOM 718 N N . LEU A 1 89 ? -19.819 10.391 -15.399 1.00 34.16 89 LEU A N 1
ATOM 719 C CA . LEU A 1 89 ? -20.974 11.270 -15.543 1.00 34.16 89 LEU A CA 1
ATOM 720 C C . LEU A 1 89 ? -20.656 12.588 -14.826 1.00 34.16 89 LEU A C 1
ATOM 722 O O . LEU A 1 89 ? -20.584 12.615 -13.606 1.00 34.16 89 LEU A O 1
ATOM 726 N N . VAL A 1 90 ? -20.461 13.634 -15.633 1.00 40.75 90 VAL A N 1
ATOM 727 C CA . VAL A 1 90 ? -20.613 15.064 -15.310 1.00 40.75 90 VAL A CA 1
ATOM 728 C C . VAL A 1 90 ? -19.907 15.544 -14.037 1.00 40.75 90 VAL A C 1
ATOM 730 O O . VAL A 1 90 ? -20.500 15.571 -12.971 1.00 40.75 90 VAL A O 1
ATOM 733 N N . GLU A 1 91 ? -18.677 16.028 -14.184 1.00 32.47 91 GLU A N 1
ATOM 734 C CA . GLU A 1 91 ? -18.212 17.242 -13.501 1.00 32.47 91 GLU A CA 1
ATOM 735 C C . GLU A 1 91 ? -17.047 17.812 -14.324 1.00 32.47 91 GLU A C 1
ATOM 737 O O . GLU A 1 91 ? -16.098 17.101 -14.672 1.00 32.47 91 GLU A O 1
ATOM 742 N N . GLU A 1 92 ? -17.222 19.060 -14.756 1.00 42.31 92 GLU A N 1
ATOM 743 C CA . GLU A 1 92 ? -16.263 19.829 -15.542 1.00 42.31 92 GLU A CA 1
ATOM 744 C C . GLU A 1 92 ? -15.056 20.236 -14.681 1.00 42.31 92 GLU A C 1
ATOM 746 O O . GLU A 1 92 ? -15.171 20.465 -13.479 1.00 42.31 92 GLU A O 1
ATOM 751 N N . ASP A 1 93 ? -13.925 20.342 -15.376 1.00 34.72 93 ASP A N 1
ATOM 752 C CA . ASP A 1 93 ? -12.630 20.916 -15.002 1.00 34.72 93 ASP A CA 1
ATOM 753 C C . ASP A 1 93 ? -11.512 19.999 -14.455 1.00 34.72 93 ASP A C 1
ATOM 755 O O . ASP A 1 93 ? -11.555 19.392 -13.388 1.00 34.72 93 ASP A O 1
ATOM 759 N N . ASP A 1 94 ? -10.454 19.971 -15.275 1.00 39.84 94 ASP A N 1
ATOM 760 C CA . ASP A 1 94 ? -9.067 19.577 -15.039 1.00 39.84 94 ASP A CA 1
ATOM 761 C C . ASP A 1 94 ? -8.762 18.169 -14.497 1.00 39.84 94 ASP A C 1
ATOM 763 O O . ASP A 1 94 ? -8.571 17.918 -13.311 1.00 39.84 94 ASP A O 1
ATOM 767 N N . ILE A 1 95 ? -8.561 17.239 -15.441 1.00 37.91 95 ILE A N 1
ATOM 768 C CA . ILE A 1 95 ? -7.294 16.519 -15.708 1.00 37.91 95 ILE A CA 1
ATOM 769 C C . ILE A 1 95 ? -7.619 15.407 -16.719 1.00 37.91 95 ILE A C 1
ATOM 771 O O . ILE A 1 95 ? -8.105 14.309 -16.405 1.00 37.91 95 ILE A O 1
ATOM 775 N N . SER A 1 96 ? -7.324 15.698 -17.983 1.00 31.11 96 SER A N 1
ATOM 776 C CA . SER A 1 96 ? -7.344 14.749 -19.091 1.00 31.11 96 SER A CA 1
ATOM 777 C C . SER A 1 96 ? -6.139 13.801 -19.010 1.00 31.11 96 SER A C 1
ATOM 779 O O . SER A 1 96 ? -5.168 13.889 -19.754 1.00 31.11 96 SER A O 1
ATOM 781 N N . LEU A 1 97 ? -6.212 12.805 -18.126 1.00 43.47 97 LEU A N 1
ATOM 782 C CA . LEU A 1 97 ? -5.678 11.495 -18.502 1.00 43.47 97 LEU A CA 1
ATOM 783 C C . LEU A 1 97 ? -6.676 10.932 -19.515 1.00 43.47 97 LEU A C 1
ATOM 785 O O . LEU A 1 97 ? -7.775 10.539 -19.131 1.00 43.47 97 LEU A O 1
ATOM 789 N N . GLY A 1 98 ? -6.324 11.039 -20.800 1.00 35.94 98 GLY A N 1
ATOM 790 C CA . GLY A 1 98 ? -7.186 10.751 -21.945 1.00 35.94 98 GLY A CA 1
ATOM 791 C C . GLY A 1 98 ? -8.065 9.518 -21.743 1.00 35.94 98 GLY A C 1
ATOM 792 O O . GLY A 1 98 ? -7.577 8.409 -21.532 1.00 35.94 98 GLY A O 1
ATOM 793 N N . SER A 1 99 ? -9.371 9.744 -21.841 1.00 41.34 99 SER A N 1
ATOM 794 C CA . SER A 1 99 ? -10.477 8.791 -21.711 1.00 41.34 99 SER A CA 1
ATOM 795 C C . SER A 1 99 ? -10.514 7.700 -22.793 1.00 41.34 99 SER A C 1
ATOM 797 O O . SER A 1 99 ? -11.434 6.897 -22.815 1.00 41.34 99 SER A O 1
ATOM 799 N N . SER A 1 100 ? -9.512 7.633 -23.669 1.00 41.19 100 SER A N 1
ATOM 800 C CA . SER A 1 100 ? -9.434 6.715 -24.811 1.00 41.19 100 SER A CA 1
ATOM 801 C C . SER A 1 100 ? -8.310 5.668 -24.707 1.00 41.19 100 SER A C 1
ATOM 803 O O . SER A 1 100 ? -8.086 4.931 -25.662 1.00 41.19 100 SER A O 1
ATOM 805 N N . GLN A 1 101 ? -7.591 5.575 -23.575 1.00 48.06 101 GLN A N 1
ATOM 806 C CA . GLN A 1 101 ? -6.420 4.683 -23.423 1.00 48.06 101 GLN A CA 1
ATOM 807 C C . GLN A 1 101 ? -6.523 3.586 -22.347 1.00 48.06 101 GLN A C 1
ATOM 809 O O . GLN A 1 101 ? -5.596 2.787 -22.205 1.00 48.06 101 GLN A O 1
ATOM 814 N N . SER A 1 102 ? -7.618 3.499 -21.592 1.00 48.56 102 SER A N 1
ATOM 815 C CA . SER A 1 102 ? -7.726 2.555 -20.470 1.00 48.56 102 SER A CA 1
ATOM 816 C C . SER A 1 102 ? -7.985 1.099 -20.906 1.00 48.56 102 SER A C 1
ATOM 818 O O . SER A 1 102 ? -7.210 0.220 -20.521 1.00 48.56 102 SER A O 1
ATOM 820 N N . GLU A 1 103 ? -8.951 0.844 -21.799 1.00 52.62 103 GLU A N 1
ATOM 821 C CA . GLU A 1 103 ? -9.100 -0.452 -22.495 1.00 52.62 103 GLU A CA 1
ATOM 822 C C . GLU A 1 103 ? -7.810 -0.874 -23.238 1.00 52.62 103 GLU A C 1
ATOM 824 O O . GLU A 1 103 ? -7.358 -2.013 -23.068 1.00 52.62 103 GLU A O 1
ATOM 829 N N . PRO A 1 104 ? -7.132 0.029 -23.983 1.00 68.06 104 PRO A N 1
ATOM 830 C CA . PRO A 1 104 ? -5.822 -0.248 -24.571 1.00 68.06 104 PRO A CA 1
ATOM 831 C C . PRO A 1 104 ? -4.752 -0.683 -23.567 1.00 68.06 104 PRO A C 1
ATOM 833 O O . PRO A 1 104 ? -3.926 -1.531 -23.894 1.00 68.06 104 PRO A O 1
ATOM 836 N N . ALA A 1 105 ? -4.742 -0.140 -22.347 1.00 74.75 105 ALA A N 1
ATOM 837 C CA . ALA A 1 105 ? -3.709 -0.448 -21.361 1.00 74.75 105 ALA A CA 1
ATOM 838 C C . ALA A 1 105 ? -3.853 -1.859 -20.766 1.00 74.75 105 ALA A C 1
ATOM 840 O O . ALA A 1 105 ? -2.848 -2.554 -20.598 1.00 74.75 105 ALA A O 1
ATOM 841 N N . LEU A 1 106 ? -5.083 -2.306 -20.484 1.00 79.25 106 LEU A N 1
ATOM 842 C CA . LEU A 1 106 ? -5.332 -3.667 -19.996 1.00 79.25 106 LEU A CA 1
ATOM 843 C C . LEU A 1 106 ? -5.070 -4.714 -21.090 1.00 79.25 106 LEU A C 1
ATOM 845 O O . LEU A 1 106 ? -4.478 -5.762 -20.812 1.00 79.25 106 LEU A O 1
ATOM 849 N N . ASN A 1 107 ? -5.438 -4.404 -22.337 1.00 81.44 107 ASN A N 1
ATOM 850 C CA . ASN A 1 107 ? -5.121 -5.235 -23.498 1.00 81.44 107 ASN A CA 1
ATOM 851 C C . ASN A 1 107 ? -3.608 -5.324 -23.721 1.00 81.44 107 ASN A C 1
ATOM 853 O O . ASN A 1 107 ? -3.081 -6.426 -23.846 1.00 81.44 107 ASN A O 1
ATOM 857 N N . ARG A 1 108 ? -2.894 -4.193 -23.648 1.00 83.19 108 ARG A N 1
ATOM 858 C CA . ARG A 1 108 ? -1.428 -4.142 -23.751 1.00 83.19 108 ARG A CA 1
ATOM 859 C C . ARG A 1 108 ? -0.740 -4.949 -22.652 1.00 83.19 108 ARG A C 1
ATOM 861 O O . ARG A 1 108 ? 0.216 -5.661 -22.940 1.00 83.19 108 ARG A O 1
ATOM 868 N N . LEU A 1 109 ? -1.213 -4.868 -21.404 1.00 85.88 109 LEU A N 1
ATOM 869 C CA . LEU A 1 109 ? -0.704 -5.711 -20.316 1.00 85.88 109 LEU A CA 1
ATOM 870 C C . LEU A 1 109 ? -0.943 -7.196 -20.617 1.00 85.88 109 LEU A C 1
ATOM 872 O O . LEU A 1 109 ? -0.046 -8.013 -20.432 1.00 85.88 109 LEU A O 1
ATOM 876 N N . SER A 1 110 ? -2.143 -7.540 -21.086 1.00 84.69 110 SER A N 1
ATOM 877 C CA . SER A 1 110 ? -2.516 -8.928 -21.359 1.00 84.69 110 SER A CA 1
ATOM 878 C C . SER A 1 110 ? -1.713 -9.527 -22.513 1.00 84.69 110 SER A C 1
ATOM 880 O O . SER A 1 110 ? -1.249 -10.660 -22.418 1.00 84.69 110 SER A O 1
ATOM 882 N N . GLU A 1 111 ? -1.512 -8.764 -23.586 1.00 86.38 111 GLU A N 1
ATOM 883 C CA . GLU A 1 111 ? -0.667 -9.133 -24.722 1.00 86.38 111 GLU A CA 1
ATOM 884 C C . GLU A 1 111 ? 0.795 -9.292 -24.301 1.00 86.38 111 GLU A C 1
ATOM 886 O O . GLU A 1 111 ? 1.418 -10.304 -24.608 1.00 86.38 111 GLU A O 1
ATOM 891 N N . LEU A 1 112 ? 1.319 -8.358 -23.507 1.00 86.44 112 LEU A N 1
ATOM 892 C CA . LEU A 1 112 ? 2.675 -8.439 -22.977 1.00 86.44 112 LEU A CA 1
ATOM 893 C C . LEU A 1 112 ? 2.882 -9.684 -22.099 1.00 86.44 112 LEU A C 1
ATOM 895 O O . LEU A 1 112 ? 3.894 -10.369 -22.235 1.00 86.44 112 LEU A O 1
ATOM 899 N N . CYS A 1 113 ? 1.927 -10.013 -21.225 1.00 86.75 113 CYS A N 1
ATOM 900 C CA . CYS A 1 113 ? 1.992 -11.237 -20.427 1.00 86.75 113 CYS A CA 1
ATOM 901 C C . CYS A 1 113 ? 1.964 -12.499 -21.299 1.00 86.75 113 CYS A C 1
ATOM 903 O O . CYS A 1 113 ? 2.713 -13.427 -21.009 1.00 86.75 113 CYS A O 1
ATOM 905 N N . LYS A 1 114 ? 1.178 -12.525 -22.386 1.00 86.62 114 LYS A N 1
ATOM 906 C CA . LYS A 1 114 ? 1.189 -13.636 -23.355 1.00 86.62 114 LYS A CA 1
ATOM 907 C C . LYS A 1 114 ? 2.547 -13.770 -24.045 1.00 86.62 114 LYS A C 1
ATOM 909 O O . LYS A 1 114 ? 3.089 -14.867 -24.094 1.00 86.62 114 LYS A O 1
ATOM 914 N N . THR A 1 115 ? 3.116 -12.665 -24.524 1.00 87.31 115 THR A N 1
ATOM 915 C CA . THR A 1 115 ? 4.432 -12.644 -25.186 1.00 87.31 115 THR A CA 1
ATOM 916 C C . THR A 1 115 ? 5.554 -13.120 -24.263 1.00 87.31 115 THR A C 1
ATOM 918 O O . THR A 1 115 ? 6.490 -13.775 -24.711 1.00 87.31 115 THR A O 1
ATOM 921 N N . LEU A 1 116 ? 5.459 -12.816 -22.967 1.00 85.06 116 LEU A N 1
ATOM 922 C CA . LEU A 1 116 ? 6.444 -13.206 -21.956 1.00 85.06 116 LEU A CA 1
ATOM 923 C C . LEU A 1 116 ? 6.163 -14.569 -21.295 1.00 85.06 116 LEU A C 1
ATOM 925 O O . LEU A 1 116 ? 6.874 -14.925 -20.353 1.00 85.06 116 LEU A O 1
ATOM 929 N N . ASP A 1 117 ? 5.150 -15.310 -21.759 1.00 84.94 117 ASP A N 1
ATOM 930 C CA . ASP A 1 117 ? 4.699 -16.591 -21.191 1.00 84.94 11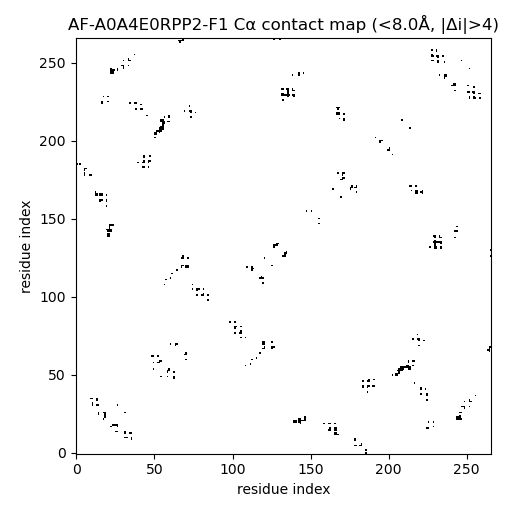7 ASP A CA 1
ATOM 931 C C . ASP A 1 117 ? 4.404 -16.514 -19.676 1.00 84.94 117 ASP A C 1
ATOM 933 O O . ASP A 1 117 ? 4.837 -17.327 -18.856 1.00 84.94 117 ASP A O 1
ATOM 937 N N . ILE A 1 118 ? 3.688 -15.461 -19.273 1.00 84.12 118 ILE A N 1
ATOM 938 C CA . ILE A 1 118 ? 3.272 -15.210 -17.891 1.00 84.12 118 ILE A CA 1
ATOM 939 C C . ILE A 1 118 ? 1.780 -15.519 -17.760 1.00 84.12 118 ILE A C 1
ATOM 941 O O . ILE A 1 118 ? 0.938 -14.836 -18.344 1.00 84.12 118 ILE A O 1
ATOM 945 N N . THR A 1 119 ? 1.438 -16.505 -16.928 1.00 78.00 119 THR A N 1
ATOM 946 C CA . THR A 1 119 ? 0.039 -16.814 -16.600 1.00 78.00 119 THR A CA 1
ATOM 947 C C . THR A 1 119 ? -0.595 -15.670 -15.811 1.00 78.00 119 THR A C 1
ATOM 949 O O . THR A 1 119 ? -0.099 -15.285 -14.745 1.00 78.00 119 THR A O 1
ATOM 952 N N . LEU A 1 120 ? -1.707 -15.133 -16.314 1.00 69.25 120 LEU A N 1
ATOM 953 C CA . LEU A 1 120 ? -2.419 -14.051 -15.647 1.00 69.25 120 LEU A CA 1
ATOM 954 C C . LEU A 1 120 ? -3.249 -14.568 -14.456 1.00 69.25 120 LEU A C 1
ATOM 956 O O . LEU A 1 120 ? -3.743 -15.695 -14.464 1.00 69.25 120 LEU A O 1
ATOM 960 N N . PRO A 1 121 ? -3.474 -13.731 -13.428 1.00 62.66 121 PRO A N 1
ATOM 961 C CA . PRO A 1 121 ? -4.270 -14.098 -12.252 1.00 62.66 121 PRO A CA 1
ATOM 962 C C . PRO A 1 121 ? -5.749 -14.388 -12.541 1.00 62.66 121 PRO A C 1
ATOM 964 O O . PRO A 1 121 ? -6.441 -14.910 -11.674 1.00 62.66 121 PRO A O 1
ATOM 967 N N . THR A 1 122 ? -6.262 -14.064 -13.730 1.00 61.94 122 THR A N 1
ATOM 968 C CA . THR A 1 122 ? -7.617 -14.459 -14.153 1.00 61.94 122 THR A CA 1
ATOM 969 C C . THR A 1 122 ? -7.805 -15.975 -14.154 1.00 61.94 122 THR A C 1
ATOM 971 O O . THR A 1 122 ? -8.918 -16.445 -13.943 1.00 61.94 122 THR A O 1
ATOM 974 N N . ASP A 1 123 ? -6.714 -16.730 -14.294 1.00 55.94 123 ASP A N 1
ATOM 975 C CA . ASP A 1 123 ? -6.753 -18.186 -14.411 1.00 55.94 123 ASP A CA 1
ATOM 976 C C . ASP A 1 123 ? -6.697 -18.889 -13.039 1.00 55.94 123 ASP A C 1
ATOM 978 O O . ASP A 1 123 ? -7.009 -20.077 -12.932 1.00 55.94 123 ASP A O 1
ATOM 982 N N . ARG A 1 124 ? -6.311 -18.178 -11.960 1.00 57.38 124 ARG A N 1
ATOM 983 C CA . ARG A 1 124 ? -6.270 -18.692 -10.575 1.00 57.38 124 ARG A CA 1
ATOM 984 C C . ARG A 1 124 ? -6.509 -17.572 -9.550 1.00 57.38 124 ARG A C 1
ATOM 986 O O . ARG A 1 124 ? -5.768 -16.594 -9.559 1.00 57.38 124 ARG A O 1
ATOM 993 N N . PRO A 1 125 ? -7.434 -17.720 -8.583 1.00 58.97 125 PRO A N 1
ATOM 994 C CA . PRO A 1 125 ? -7.647 -16.702 -7.556 1.00 58.97 125 PRO A CA 1
ATOM 995 C C . PRO A 1 125 ? -6.399 -16.536 -6.669 1.00 58.97 125 PRO A C 1
ATOM 997 O O . PRO A 1 125 ? -6.035 -17.435 -5.908 1.00 58.97 125 PRO A O 1
ATOM 1000 N N . VAL A 1 126 ? -5.745 -15.373 -6.763 1.00 64.75 126 VAL A N 1
ATOM 1001 C CA . VAL A 1 126 ? -4.554 -15.006 -5.978 1.00 64.75 126 VAL A CA 1
ATOM 1002 C C . VAL A 1 126 ? -4.815 -13.704 -5.203 1.00 64.75 126 VAL A C 1
ATOM 1004 O O . VAL A 1 126 ? -5.263 -12.723 -5.801 1.00 64.75 126 VAL A O 1
ATOM 1007 N N . PRO A 1 127 ? -4.483 -13.630 -3.900 1.00 64.75 127 PRO A N 1
ATOM 1008 C CA . PRO A 1 127 ? -3.886 -14.685 -3.078 1.00 64.75 127 PRO A CA 1
ATOM 1009 C C . PRO A 1 127 ? -4.909 -15.748 -2.648 1.00 64.75 127 PRO A C 1
ATOM 1011 O O . PRO A 1 127 ? -6.112 -15.490 -2.625 1.00 64.75 127 PRO A O 1
ATOM 1014 N N . SER A 1 128 ? -4.421 -16.938 -2.269 1.00 73.44 128 SER A N 1
ATOM 1015 C CA . SER A 1 128 ? -5.269 -18.008 -1.722 1.00 73.44 128 SER A CA 1
ATOM 1016 C C . SER A 1 128 ? -6.163 -17.455 -0.600 1.00 73.44 128 SER A C 1
ATOM 1018 O O . SER A 1 128 ? -5.650 -16.718 0.257 1.00 73.44 128 SER A O 1
ATOM 1020 N N . PRO A 1 129 ? -7.458 -17.826 -0.534 1.00 72.06 129 PRO A N 1
ATOM 1021 C CA . PRO A 1 129 ? -8.383 -17.349 0.500 1.00 72.06 129 PRO A CA 1
ATOM 1022 C C . PRO A 1 129 ? -7.875 -17.589 1.928 1.00 72.06 129 PRO A C 1
ATOM 1024 O O . PRO A 1 129 ? -8.224 -16.865 2.859 1.00 72.06 129 PRO A O 1
ATOM 1027 N N . ASN A 1 130 ? -7.020 -18.601 2.102 1.00 77.69 130 ASN A N 1
ATOM 1028 C CA . ASN A 1 130 ? -6.446 -18.976 3.389 1.00 77.69 130 ASN A CA 1
ATOM 1029 C C . ASN A 1 130 ? -5.105 -18.305 3.708 1.00 77.69 130 ASN A C 1
ATOM 1031 O O . ASN A 1 130 ? -4.578 -18.509 4.806 1.00 77.69 130 ASN A O 1
ATOM 1035 N N . SER A 1 131 ? -4.565 -17.503 2.790 1.00 87.00 131 SER A N 1
ATOM 1036 C CA . SER A 1 131 ? -3.302 -16.799 2.996 1.00 87.00 131 SER A CA 1
ATOM 1037 C C . SER A 1 131 ? -3.416 -15.745 4.111 1.00 87.00 131 SER A C 1
ATOM 1039 O O . SER A 1 131 ? -4.491 -15.167 4.321 1.00 87.00 131 SER A O 1
ATOM 1041 N N . PRO A 1 132 ? -2.309 -15.446 4.819 1.00 91.06 132 PRO A N 1
ATOM 1042 C CA . PRO A 1 132 ? -2.253 -14.337 5.769 1.00 91.06 132 PRO A CA 1
ATOM 1043 C C . PRO A 1 132 ? -2.693 -12.999 5.160 1.00 91.06 132 PRO A C 1
ATOM 1045 O O . PRO A 1 132 ? -3.410 -12.253 5.818 1.00 91.06 132 PRO A O 1
ATOM 1048 N N . PHE A 1 133 ? -2.347 -12.737 3.894 1.00 90.44 133 PHE A N 1
ATOM 1049 C CA . PHE A 1 133 ? -2.748 -11.524 3.174 1.00 90.44 133 PHE A CA 1
ATOM 1050 C C . PHE A 1 133 ? -4.263 -11.448 2.961 1.00 90.44 133 PHE A C 1
ATOM 1052 O O . PHE A 1 133 ? -4.875 -10.428 3.263 1.00 90.44 133 PHE A O 1
ATOM 1059 N N . ALA A 1 134 ? -4.898 -12.532 2.500 1.00 89.50 134 ALA A N 1
ATOM 1060 C CA . ALA A 1 134 ? -6.347 -12.559 2.280 1.00 89.50 134 ALA A CA 1
ATOM 1061 C C . ALA A 1 134 ? -7.126 -12.363 3.591 1.00 89.50 134 ALA A C 1
ATOM 1063 O O . ALA A 1 134 ? -8.068 -11.568 3.653 1.00 89.50 134 ALA A O 1
ATOM 1064 N N . LYS A 1 135 ? -6.703 -13.053 4.658 1.00 93.38 135 LYS A N 1
ATOM 1065 C CA . LYS A 1 135 ? -7.307 -12.922 5.992 1.00 93.38 135 LYS A CA 1
ATOM 1066 C C . LYS A 1 135 ? -7.086 -11.526 6.572 1.00 93.38 135 LYS A C 1
ATOM 1068 O O . LYS A 1 135 ? -8.041 -10.911 7.034 1.00 93.38 135 LYS A O 1
ATOM 1073 N N . GLY A 1 136 ? -5.863 -11.010 6.483 1.00 95.81 136 GLY A N 1
ATOM 1074 C CA . GLY A 1 136 ? -5.503 -9.658 6.900 1.00 95.81 136 GLY A CA 1
ATOM 1075 C C . GLY A 1 136 ? -6.328 -8.583 6.198 1.00 95.81 136 GLY A C 1
ATOM 1076 O O . GLY A 1 136 ? -6.965 -7.768 6.861 1.00 95.81 136 GLY A O 1
ATOM 1077 N N . ARG A 1 137 ? -6.439 -8.662 4.867 1.00 94.94 137 ARG A N 1
ATOM 1078 C CA . ARG A 1 137 ? -7.262 -7.750 4.065 1.00 94.94 137 ARG A CA 1
ATOM 1079 C C . ARG A 1 137 ? -8.728 -7.773 4.487 1.00 94.94 137 ARG A C 1
ATOM 1081 O O . ARG A 1 137 ? -9.350 -6.717 4.574 1.00 94.94 137 ARG A O 1
ATOM 1088 N N . LYS A 1 138 ? -9.291 -8.956 4.765 1.00 95.31 138 LYS A N 1
ATOM 1089 C CA . LYS A 1 138 ? -10.666 -9.072 5.278 1.00 95.31 138 LYS A CA 1
ATOM 1090 C C . LYS A 1 138 ? -10.814 -8.350 6.619 1.00 95.31 138 LYS A C 1
ATOM 1092 O O . LYS A 1 138 ? -11.776 -7.614 6.802 1.00 95.31 138 LYS A O 1
ATOM 1097 N N . LEU A 1 139 ? -9.856 -8.515 7.531 1.00 96.94 139 LEU A N 1
ATOM 1098 C CA . LEU A 1 139 ? -9.855 -7.822 8.823 1.00 96.94 139 LEU A CA 1
ATOM 1099 C C . LEU A 1 139 ? -9.723 -6.304 8.655 1.00 96.94 139 LEU A C 1
ATOM 1101 O O . LEU A 1 139 ? -10.405 -5.560 9.355 1.00 96.94 139 LEU A O 1
ATOM 1105 N N . ARG A 1 140 ? -8.911 -5.841 7.697 1.00 96.94 140 ARG A N 1
ATOM 1106 C CA . ARG A 1 140 ? -8.798 -4.419 7.353 1.00 96.94 140 ARG A CA 1
ATOM 1107 C C . ARG A 1 140 ? -10.131 -3.841 6.891 1.00 96.94 140 ARG A C 1
ATOM 1109 O O . ARG A 1 140 ? -10.515 -2.777 7.358 1.00 96.94 140 ARG A O 1
ATOM 1116 N N . LEU A 1 141 ? -10.852 -4.547 6.017 1.00 96.06 141 LEU A N 1
ATOM 1117 C CA . LEU A 1 141 ? -12.186 -4.131 5.571 1.00 96.06 141 LEU A CA 1
ATOM 1118 C C . LEU A 1 141 ? -13.177 -4.069 6.739 1.00 96.06 141 LEU A C 1
ATOM 1120 O O . LEU A 1 141 ? -13.809 -3.040 6.925 1.00 96.06 141 LEU A O 1
ATOM 1124 N N . VAL A 1 142 ? -13.209 -5.090 7.604 1.00 95.62 142 VAL A N 1
ATOM 1125 C CA . VAL A 1 142 ? -14.043 -5.075 8.823 1.00 95.62 142 VAL A CA 1
ATOM 1126 C C . VAL A 1 142 ? -13.726 -3.865 9.708 1.00 95.62 142 VAL A C 1
ATOM 1128 O O . VAL A 1 142 ? -14.623 -3.264 10.296 1.00 95.62 142 VAL A O 1
ATOM 1131 N N . ARG A 1 143 ? -12.449 -3.492 9.819 1.00 95.19 143 ARG A N 1
ATOM 1132 C CA . ARG A 1 143 ? -12.016 -2.329 10.599 1.00 95.19 143 ARG A CA 1
ATOM 1133 C C . ARG A 1 143 ? -12.488 -1.013 9.976 1.00 95.19 143 ARG A C 1
ATOM 1135 O O . ARG A 1 143 ? -12.938 -0.129 10.699 1.00 95.19 143 ARG A O 1
ATOM 1142 N N . ILE A 1 144 ? -12.420 -0.903 8.649 1.00 96.00 144 ILE A N 1
ATOM 1143 C CA . ILE A 1 144 ? -12.946 0.239 7.891 1.00 96.00 144 ILE A CA 1
ATOM 1144 C C . ILE A 1 144 ? -14.463 0.352 8.078 1.00 96.00 144 ILE A C 1
ATOM 1146 O O . ILE A 1 144 ? -14.935 1.431 8.420 1.00 96.00 144 ILE A O 1
ATOM 1150 N N . ASP A 1 145 ? -15.207 -0.744 7.928 1.00 95.31 145 ASP A N 1
ATOM 1151 C CA . ASP A 1 145 ? -16.670 -0.752 8.065 1.00 95.31 145 ASP A CA 1
ATOM 1152 C C . ASP A 1 145 ? -17.099 -0.323 9.473 1.00 95.31 145 ASP A C 1
ATOM 1154 O O . ASP A 1 145 ? -17.984 0.516 9.634 1.00 95.31 145 ASP A O 1
ATOM 1158 N N . ARG A 1 146 ? -16.410 -0.828 10.506 1.00 92.50 146 ARG A N 1
ATOM 1159 C CA . ARG A 1 146 ? -16.624 -0.385 11.891 1.00 92.50 146 ARG A CA 1
ATOM 1160 C C . ARG A 1 146 ? -16.355 1.104 12.050 1.00 92.50 146 ARG A C 1
ATOM 1162 O O . ARG A 1 146 ? -17.178 1.796 12.629 1.00 92.50 146 ARG A O 1
ATOM 1169 N N . LYS A 1 147 ? -15.235 1.607 11.529 1.00 92.81 147 LYS A N 1
ATOM 1170 C CA . LYS A 1 147 ? -14.902 3.034 11.601 1.00 92.81 147 LYS A CA 1
ATOM 1171 C C . LYS A 1 147 ? -15.983 3.898 10.943 1.00 92.81 147 LYS A C 1
ATOM 1173 O O . LYS A 1 147 ? -16.403 4.879 11.540 1.00 92.81 147 LYS A O 1
ATOM 1178 N N . ILE A 1 148 ? -16.461 3.497 9.765 1.00 94.06 148 ILE A N 1
ATOM 1179 C CA . ILE A 1 148 ? -17.534 4.189 9.038 1.00 94.06 148 ILE A CA 1
ATOM 1180 C C . ILE A 1 148 ? -18.846 4.180 9.832 1.00 94.06 148 ILE A C 1
ATOM 1182 O O . ILE A 1 148 ? -19.543 5.186 9.846 1.00 94.06 148 ILE A O 1
ATOM 1186 N N . SER A 1 149 ? -19.172 3.087 10.531 1.00 93.19 149 SER A N 1
ATOM 1187 C CA . SER A 1 149 ? -20.430 2.982 11.290 1.00 93.19 149 SER A CA 1
ATOM 1188 C C . SER A 1 149 ? -20.589 3.999 12.429 1.00 93.19 149 SER A C 1
ATOM 1190 O O . SER A 1 149 ? -21.699 4.180 12.920 1.00 93.19 149 SER A O 1
ATOM 1192 N N . TYR A 1 150 ? -19.502 4.666 12.833 1.00 90.44 150 TYR A N 1
ATOM 1193 C CA . TYR A 1 150 ? -19.502 5.704 13.869 1.00 90.44 150 TYR A CA 1
ATOM 1194 C C . TYR A 1 150 ? -19.360 7.132 13.318 1.00 90.44 150 TYR A C 1
ATOM 1196 O O . TYR A 1 150 ? -19.282 8.063 14.112 1.00 90.44 150 TYR A O 1
ATOM 1204 N N . MET A 1 151 ? -19.293 7.309 11.995 1.00 94.94 151 MET A N 1
ATOM 1205 C CA . MET A 1 151 ? -19.102 8.614 11.353 1.00 94.94 151 MET A CA 1
ATOM 1206 C C . MET A 1 151 ? -20.433 9.311 11.057 1.00 94.94 151 MET A C 1
ATOM 1208 O O . MET A 1 151 ? -21.418 8.660 10.700 1.00 94.94 151 MET A O 1
ATOM 1212 N N . SER A 1 152 ? -20.440 10.644 11.118 1.00 96.81 152 SER A N 1
ATOM 1213 C CA . SER A 1 152 ? -21.473 11.455 10.464 1.00 96.81 152 SER A CA 1
ATOM 1214 C C . SER A 1 152 ? -21.384 11.331 8.934 1.00 96.81 152 SER A C 1
ATOM 1216 O O . SER A 1 152 ? -20.415 10.804 8.379 1.00 96.81 152 SER A O 1
ATOM 1218 N N . VAL A 1 153 ? -22.395 11.838 8.223 1.00 96.31 153 VAL A N 1
ATOM 1219 C CA . VAL A 1 153 ? -22.387 11.864 6.750 1.00 96.31 153 VAL A CA 1
ATOM 1220 C C . VAL A 1 153 ? -21.213 12.697 6.227 1.00 96.31 153 VAL A C 1
ATOM 1222 O O . VAL A 1 153 ? -20.522 12.277 5.301 1.00 96.31 153 VAL A O 1
ATOM 1225 N N . GLU A 1 154 ? -20.946 13.848 6.839 1.00 96.75 154 GLU A N 1
ATOM 1226 C CA . GLU A 1 154 ? -19.842 14.741 6.483 1.00 96.75 154 GLU A CA 1
ATOM 1227 C C . GLU A 1 154 ? -18.487 14.063 6.719 1.00 96.75 154 GLU A C 1
ATOM 1229 O O . GLU A 1 154 ? -17.647 14.023 5.818 1.00 96.75 154 GLU A O 1
ATOM 1234 N N . GLU A 1 155 ? -18.303 13.445 7.891 1.00 95.62 155 GLU A N 1
ATOM 1235 C CA . GLU A 1 155 ? -17.085 12.698 8.224 1.00 95.62 155 GLU A CA 1
ATOM 1236 C C . GLU A 1 155 ? -16.851 11.530 7.259 1.00 95.62 155 GLU A C 1
ATOM 1238 O O . GLU A 1 155 ? -15.719 11.275 6.841 1.00 95.62 155 GLU A O 1
ATOM 1243 N N . TYR A 1 156 ? -17.919 10.834 6.860 1.00 95.75 156 TYR A N 1
ATOM 1244 C CA . TYR A 1 156 ? -17.856 9.766 5.869 1.00 95.75 156 TYR A CA 1
ATOM 1245 C C . TYR A 1 156 ? -17.408 10.272 4.490 1.00 95.75 156 TYR A C 1
ATOM 1247 O O . TYR A 1 156 ? -16.581 9.624 3.833 1.00 95.75 156 TYR A O 1
ATOM 1255 N N . LEU A 1 157 ? -17.927 11.418 4.037 1.00 95.88 157 LEU A N 1
ATOM 1256 C CA . LEU A 1 157 ? -17.542 12.019 2.757 1.00 95.88 157 LEU A CA 1
ATOM 1257 C C . LEU A 1 157 ? -16.065 12.427 2.763 1.00 95.88 157 LEU A C 1
ATOM 1259 O O . LEU A 1 157 ? -15.330 12.077 1.835 1.00 95.88 157 LEU A O 1
ATOM 1263 N N . ASP A 1 158 ? -15.602 13.085 3.826 1.00 95.38 158 ASP A N 1
ATOM 1264 C CA . ASP A 1 158 ? -14.198 13.481 3.970 1.00 95.38 158 ASP A CA 1
ATOM 1265 C C . ASP A 1 158 ? -13.269 12.271 4.062 1.00 95.38 158 ASP A C 1
ATOM 1267 O O . ASP A 1 158 ? -12.236 12.211 3.385 1.00 95.38 158 ASP A O 1
ATOM 1271 N N . PHE A 1 159 ? -13.665 11.247 4.819 1.00 95.00 159 PHE A N 1
ATOM 1272 C CA . PHE A 1 159 ? -12.934 9.988 4.881 1.00 95.00 159 PHE A CA 1
ATOM 1273 C C . PHE A 1 159 ? -12.856 9.307 3.509 1.00 95.00 159 PHE A C 1
ATOM 1275 O O . PHE A 1 159 ? -11.801 8.798 3.127 1.00 95.00 159 PHE A O 1
ATOM 1282 N N . THR A 1 160 ? -13.936 9.328 2.729 1.00 93.88 160 THR A N 1
ATOM 1283 C CA . THR A 1 160 ? -13.971 8.740 1.384 1.00 93.88 160 THR A CA 1
ATOM 1284 C C . THR A 1 160 ? -13.050 9.482 0.413 1.00 93.88 160 THR A C 1
ATOM 1286 O O . THR A 1 160 ? -12.267 8.833 -0.287 1.00 93.88 160 THR A O 1
ATOM 1289 N N . ARG A 1 161 ? -13.053 10.823 0.420 1.00 93.94 161 ARG A N 1
ATOM 1290 C CA . ARG A 1 161 ? -12.110 11.647 -0.365 1.00 93.94 161 ARG A CA 1
ATOM 1291 C C . ARG A 1 161 ? -10.659 11.369 0.029 1.00 93.94 161 ARG A C 1
ATOM 1293 O O . ARG A 1 161 ? -9.794 11.185 -0.831 1.00 93.94 161 ARG A O 1
ATOM 1300 N N . LEU A 1 162 ? -10.383 11.265 1.331 1.00 94.50 162 LEU A N 1
ATOM 1301 C CA . LEU A 1 162 ? -9.049 10.933 1.825 1.00 94.50 162 LEU A CA 1
ATOM 1302 C C . LEU A 1 162 ? -8.607 9.541 1.352 1.00 94.50 162 LEU A C 1
ATOM 1304 O O . LEU A 1 162 ? -7.482 9.377 0.885 1.00 94.50 162 LEU A O 1
ATOM 1308 N N . ARG A 1 163 ? -9.493 8.538 1.392 1.00 93.38 163 ARG A N 1
ATOM 1309 C CA . ARG A 1 163 ? -9.192 7.173 0.926 1.00 93.38 163 ARG A CA 1
ATOM 1310 C C . ARG A 1 163 ? -8.814 7.107 -0.550 1.00 93.38 163 ARG A C 1
ATOM 1312 O O . ARG A 1 163 ? -7.968 6.292 -0.909 1.00 93.38 163 ARG A O 1
ATOM 1319 N N . GLN A 1 164 ? -9.404 7.950 -1.395 1.00 88.62 164 GLN A N 1
ATOM 1320 C CA . GLN A 1 164 ? -9.067 8.013 -2.823 1.00 88.62 164 GLN A CA 1
ATOM 1321 C C . GLN A 1 164 ? -7.641 8.534 -3.069 1.00 88.62 164 GLN A C 1
ATOM 1323 O O . GLN A 1 164 ? -7.016 8.182 -4.071 1.00 88.62 164 GLN A O 1
ATOM 1328 N N . THR A 1 165 ? -7.103 9.337 -2.147 1.00 89.38 165 THR A N 1
ATOM 1329 C CA . THR A 1 165 ? -5.781 9.972 -2.269 1.00 89.38 165 THR A CA 1
ATOM 1330 C C . THR A 1 165 ? -4.716 9.361 -1.354 1.00 89.38 165 THR A C 1
ATOM 1332 O O . THR A 1 165 ? -3.527 9.606 -1.559 1.00 89.38 165 THR A O 1
ATOM 1335 N N . ALA A 1 166 ? -5.097 8.507 -0.399 1.00 94.00 166 ALA A N 1
ATOM 1336 C CA . ALA A 1 166 ? -4.212 7.811 0.536 1.00 94.00 166 ALA A CA 1
ATOM 1337 C C . ALA A 1 166 ? -3.376 6.707 -0.143 1.00 94.00 166 ALA A C 1
ATOM 1339 O O . ALA A 1 166 ? -3.552 5.513 0.093 1.00 94.00 166 ALA A O 1
ATOM 1340 N N . SER A 1 167 ? -2.455 7.111 -1.014 1.00 95.25 167 SER A N 1
ATOM 1341 C CA . SER A 1 167 ? -1.471 6.248 -1.670 1.00 95.25 167 SER A CA 1
ATOM 1342 C C . SER A 1 167 ? -0.287 7.066 -2.177 1.00 95.25 167 SER A C 1
ATOM 1344 O O . SER A 1 167 ? -0.408 8.272 -2.395 1.00 95.25 167 SER A O 1
ATOM 1346 N N . PHE A 1 168 ? 0.841 6.417 -2.466 1.00 95.56 168 PHE A N 1
ATOM 1347 C CA . PHE A 1 168 ? 1.978 7.094 -3.104 1.00 95.56 168 PHE A CA 1
ATOM 1348 C C . PHE A 1 168 ? 1.704 7.513 -4.553 1.00 95.56 168 PHE A C 1
ATOM 1350 O O . PHE A 1 168 ? 2.412 8.371 -5.075 1.00 95.56 168 PHE A O 1
ATOM 1357 N N . LEU A 1 169 ? 0.651 6.981 -5.193 1.00 92.44 169 LEU A N 1
ATOM 1358 C CA . LEU A 1 169 ? 0.197 7.475 -6.498 1.00 92.44 169 LEU A CA 1
ATOM 1359 C C . LEU A 1 169 ? -0.205 8.950 -6.441 1.00 92.44 169 LEU A C 1
ATOM 1361 O O . LEU A 1 169 ? -0.079 9.631 -7.457 1.00 92.44 169 LEU A O 1
ATOM 1365 N N . SER A 1 170 ? -0.667 9.445 -5.285 1.00 91.12 170 SER A N 1
ATOM 1366 C CA . SER A 1 170 ? -0.964 10.871 -5.109 1.00 91.12 170 SER A CA 1
ATOM 1367 C C . SER A 1 170 ? 0.258 11.718 -5.451 1.00 91.12 170 SER A C 1
ATOM 1369 O O . SER A 1 170 ? 0.146 12.598 -6.292 1.00 91.12 170 SER A O 1
ATOM 1371 N N . LEU A 1 171 ? 1.447 11.357 -4.954 1.00 89.94 171 LEU A N 1
ATOM 1372 C CA . LEU A 1 171 ? 2.686 12.088 -5.230 1.00 89.94 171 LEU A CA 1
ATOM 1373 C C . LEU A 1 171 ? 3.061 12.089 -6.718 1.00 89.94 171 LEU A C 1
ATOM 1375 O O . LEU A 1 171 ? 3.625 13.060 -7.210 1.00 89.94 171 LEU A O 1
ATOM 1379 N N . VAL A 1 172 ? 2.728 11.029 -7.458 1.00 88.19 172 VAL A N 1
ATOM 1380 C CA . VAL A 1 172 ? 2.983 10.946 -8.908 1.00 88.19 172 VAL A CA 1
ATOM 1381 C C . VAL A 1 172 ? 1.960 11.765 -9.715 1.00 88.19 172 VAL A C 1
ATOM 1383 O O . VAL A 1 172 ? 2.267 12.251 -10.808 1.00 88.19 172 VAL A O 1
ATOM 1386 N N . LYS A 1 173 ? 0.736 11.929 -9.197 1.00 81.81 173 LYS A N 1
ATOM 1387 C CA . LYS A 1 173 ? -0.378 12.593 -9.894 1.00 81.81 173 LYS A CA 1
ATOM 1388 C C . LYS A 1 173 ? -0.537 14.080 -9.549 1.00 81.81 173 LYS A C 1
ATOM 1390 O O . LYS A 1 173 ? -0.877 14.844 -10.442 1.00 81.81 173 LYS A O 1
ATOM 1395 N N . SER A 1 174 ? -0.264 14.502 -8.314 1.00 74.12 174 SER A N 1
ATOM 1396 C CA . SER A 1 174 ? -0.630 15.819 -7.759 1.00 74.12 174 SER A CA 1
ATOM 1397 C C . SER A 1 174 ? 0.440 16.912 -7.908 1.00 74.12 174 SER A C 1
ATOM 1399 O O . SER A 1 174 ? 0.543 17.797 -7.065 1.00 74.12 174 SER A O 1
ATOM 1401 N N . GLY A 1 175 ? 1.321 16.821 -8.908 1.00 69.81 175 GLY A N 1
ATOM 1402 C CA . GLY A 1 175 ? 2.437 17.768 -9.069 1.00 69.81 175 GLY A CA 1
ATOM 1403 C C . GLY A 1 175 ? 3.582 17.600 -8.055 1.00 69.81 175 GLY A C 1
ATOM 1404 O O . GLY A 1 175 ? 4.629 18.220 -8.208 1.00 69.81 175 GLY A O 1
ATOM 1405 N N . SER A 1 176 ? 3.461 16.697 -7.076 1.00 84.94 176 SER A N 1
ATOM 1406 C CA . SER A 1 176 ? 4.515 16.370 -6.097 1.00 84.94 176 SER A CA 1
ATOM 1407 C C . SER A 1 176 ? 5.491 15.292 -6.594 1.00 84.94 176 SER A C 1
ATOM 1409 O O . SER A 1 176 ? 6.111 14.576 -5.803 1.00 84.94 176 SER A O 1
ATOM 1411 N N . LEU A 1 177 ? 5.654 15.174 -7.917 1.00 88.00 177 LEU A N 1
ATOM 1412 C CA . LEU A 1 177 ? 6.491 14.145 -8.539 1.00 88.00 177 LEU A CA 1
ATOM 1413 C C . LEU A 1 177 ? 7.952 14.264 -8.091 1.00 88.00 177 LEU A C 1
ATOM 1415 O O . LEU A 1 177 ? 8.627 13.252 -7.913 1.00 88.00 177 LEU A O 1
ATOM 1419 N N . ALA A 1 178 ? 8.422 15.494 -7.865 1.00 89.06 178 ALA A N 1
ATOM 1420 C CA . ALA A 1 178 ? 9.749 15.760 -7.322 1.00 89.06 178 ALA A CA 1
ATOM 1421 C C . ALA A 1 178 ? 9.957 15.060 -5.971 1.00 89.06 178 ALA A C 1
ATOM 1423 O O . ALA A 1 178 ? 10.969 14.395 -5.790 1.00 89.06 178 ALA A O 1
ATOM 1424 N N . THR A 1 179 ? 8.971 15.105 -5.070 1.00 91.75 179 THR A N 1
ATOM 1425 C CA . THR A 1 179 ? 9.021 14.422 -3.768 1.00 91.75 179 THR A CA 1
ATOM 1426 C C . THR A 1 179 ? 9.152 12.90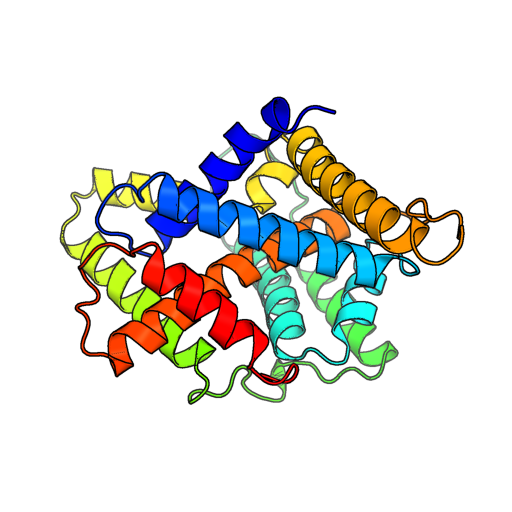9 -3.926 1.00 91.75 179 THR A C 1
ATOM 1428 O O . THR A 1 179 ? 9.975 12.289 -3.250 1.00 91.75 179 THR A O 1
ATOM 1431 N N . PHE A 1 180 ? 8.373 12.301 -4.829 1.00 92.44 180 PHE A N 1
ATOM 1432 C CA . PHE A 1 180 ? 8.472 10.862 -5.086 1.00 92.44 180 PHE A CA 1
ATOM 1433 C C . PHE A 1 180 ? 9.830 10.490 -5.696 1.00 92.44 180 PHE A C 1
ATOM 1435 O O . PHE A 1 180 ? 10.464 9.534 -5.253 1.00 92.44 180 PHE A O 1
ATOM 1442 N N . ARG A 1 181 ? 10.334 11.289 -6.643 1.00 90.81 181 ARG A N 1
ATOM 1443 C CA . ARG A 1 181 ? 11.681 11.112 -7.204 1.00 90.81 181 ARG A CA 1
ATOM 1444 C C . ARG A 1 181 ? 12.770 11.251 -6.145 1.00 90.81 181 ARG A C 1
ATOM 1446 O O . ARG A 1 181 ? 13.687 10.440 -6.133 1.00 90.81 181 ARG A O 1
ATOM 1453 N N . SER A 1 182 ? 12.661 12.207 -5.223 1.00 91.75 182 SER A N 1
ATOM 1454 C CA . SER A 1 182 ? 13.613 12.354 -4.116 1.00 91.75 182 SER A CA 1
ATOM 1455 C C . SER A 1 182 ? 13.629 11.130 -3.200 1.00 91.75 182 SER A C 1
ATOM 1457 O O . SER A 1 182 ? 14.707 10.692 -2.804 1.00 91.75 182 SER A O 1
ATOM 1459 N N . LEU A 1 183 ? 12.466 10.532 -2.911 1.00 92.38 183 LEU A N 1
ATOM 1460 C CA . LEU A 1 183 ? 12.378 9.268 -2.171 1.00 92.38 183 LEU A CA 1
ATOM 1461 C C . LEU A 1 183 ? 13.107 8.132 -2.910 1.00 92.38 183 LEU A C 1
ATOM 1463 O O . LEU A 1 183 ? 13.896 7.410 -2.295 1.00 92.38 183 LEU A O 1
ATOM 1467 N N . VAL A 1 184 ? 12.861 7.987 -4.216 1.00 91.75 184 VAL A N 1
ATOM 1468 C CA . VAL A 1 184 ? 13.510 6.965 -5.055 1.00 91.75 184 VAL A CA 1
ATOM 1469 C C . VAL A 1 184 ? 15.027 7.177 -5.083 1.00 91.75 184 VAL A C 1
ATOM 1471 O O . VAL A 1 184 ? 15.770 6.262 -4.742 1.00 91.75 184 VAL A O 1
ATOM 1474 N N . GLN A 1 185 ? 15.492 8.396 -5.363 1.00 89.88 185 GLN A N 1
ATOM 1475 C CA . GLN A 1 185 ? 16.917 8.750 -5.394 1.00 89.88 185 GLN A CA 1
ATOM 1476 C C . GLN A 1 185 ? 17.612 8.551 -4.041 1.00 89.88 185 GLN A C 1
ATOM 1478 O O . GLN A 1 185 ? 18.767 8.126 -3.985 1.00 89.88 185 GLN A O 1
ATOM 1483 N N . HIS A 1 186 ? 16.935 8.860 -2.931 1.00 90.25 186 HIS A N 1
ATOM 1484 C CA . HIS A 1 186 ? 17.464 8.592 -1.595 1.00 90.25 186 HIS A CA 1
ATOM 1485 C C . HIS A 1 186 ? 17.694 7.086 -1.391 1.00 90.25 186 HIS A C 1
ATOM 1487 O O . HIS A 1 186 ? 18.756 6.670 -0.921 1.00 90.25 186 HIS A O 1
ATOM 1493 N N . CYS A 1 187 ? 16.716 6.260 -1.770 1.00 91.31 187 CYS A N 1
ATOM 1494 C CA . CYS A 1 187 ? 16.821 4.809 -1.650 1.00 91.31 187 CYS A CA 1
ATOM 1495 C C . CYS A 1 187 ? 17.885 4.228 -2.599 1.00 91.31 187 CYS A C 1
ATOM 1497 O O . CYS A 1 187 ? 18.641 3.349 -2.195 1.00 91.31 187 CYS A O 1
ATOM 1499 N N . GLU A 1 188 ? 18.007 4.759 -3.816 1.00 87.81 188 GLU A N 1
ATOM 1500 C CA . GLU A 1 188 ? 19.037 4.371 -4.786 1.00 87.81 188 GLU A CA 1
ATOM 1501 C C . GLU A 1 188 ? 20.443 4.601 -4.223 1.00 87.81 188 GLU A C 1
ATOM 1503 O O . GLU A 1 188 ? 21.209 3.647 -4.068 1.00 87.81 188 GLU A O 1
ATOM 1508 N N . LYS A 1 189 ? 20.744 5.823 -3.766 1.00 86.50 189 LYS A N 1
ATOM 1509 C CA . LYS A 1 189 ? 22.040 6.149 -3.146 1.00 86.50 189 LYS A CA 1
ATOM 1510 C C . LYS A 1 189 ? 22.360 5.216 -1.988 1.00 86.50 189 LYS A C 1
ATOM 1512 O O . LYS A 1 189 ? 23.491 4.760 -1.839 1.00 86.50 189 LYS A O 1
ATOM 1517 N N . ARG A 1 190 ? 21.368 4.887 -1.161 1.00 83.44 190 ARG A N 1
ATOM 1518 C CA . ARG A 1 190 ? 21.553 3.957 -0.042 1.00 83.44 190 ARG A CA 1
ATOM 1519 C C . ARG A 1 190 ? 21.970 2.559 -0.512 1.00 83.44 190 ARG A C 1
ATOM 1521 O O . ARG A 1 190 ? 22.824 1.944 0.127 1.00 83.44 190 ARG A O 1
ATOM 1528 N N . THR A 1 191 ? 21.406 2.070 -1.615 1.00 81.00 191 THR A N 1
ATOM 1529 C CA . THR A 1 191 ? 21.782 0.772 -2.200 1.00 81.00 191 THR A CA 1
ATOM 1530 C C . THR A 1 191 ? 23.182 0.782 -2.820 1.00 81.00 191 THR A C 1
ATOM 1532 O O . THR A 1 191 ? 23.919 -0.199 -2.684 1.00 81.00 191 THR A O 1
ATOM 1535 N N . GLU A 1 192 ? 23.600 1.901 -3.416 1.00 76.25 192 GLU A N 1
ATOM 1536 C CA . GLU A 1 192 ? 24.961 2.086 -3.935 1.00 76.25 192 GLU A CA 1
ATOM 1537 C C . GLU A 1 192 ? 25.998 2.073 -2.808 1.00 76.25 192 GLU A C 1
ATOM 1539 O O . GLU A 1 192 ? 26.989 1.358 -2.902 1.00 76.25 192 GLU A O 1
ATOM 1544 N N . HIS A 1 193 ? 25.752 2.779 -1.698 1.00 67.81 193 HIS A N 1
ATOM 1545 C CA . HIS A 1 193 ? 26.668 2.801 -0.546 1.00 67.81 193 HIS A CA 1
ATOM 1546 C C . HIS A 1 193 ? 26.823 1.419 0.108 1.00 67.81 193 HIS A C 1
ATOM 1548 O O . HIS A 1 193 ? 27.893 1.086 0.620 1.00 67.81 193 HIS A O 1
ATOM 1554 N N . GLN A 1 194 ? 25.764 0.603 0.102 1.00 61.88 194 GLN A N 1
ATOM 1555 C CA . GLN A 1 194 ? 25.839 -0.788 0.554 1.00 61.88 194 GLN A CA 1
ATOM 1556 C C . GLN A 1 194 ? 26.623 -1.665 -0.431 1.00 61.88 194 GLN A C 1
ATOM 1558 O O . GLN A 1 194 ? 27.408 -2.503 0.005 1.00 61.88 194 GLN A O 1
ATOM 1563 N N . SER A 1 195 ? 26.461 -1.436 -1.738 1.00 58.41 195 SER A N 1
ATOM 1564 C CA . SER A 1 195 ? 27.153 -2.188 -2.794 1.00 58.41 195 SER A CA 1
ATOM 1565 C C . SER A 1 195 ? 28.633 -1.805 -2.927 1.00 58.41 195 SER A C 1
ATOM 1567 O O . SER A 1 195 ? 29.458 -2.675 -3.152 1.00 58.41 195 SER A O 1
ATOM 1569 N N . ALA A 1 196 ? 29.005 -0.539 -2.714 1.00 56.38 196 ALA A N 1
ATOM 1570 C CA . ALA A 1 196 ? 30.381 -0.043 -2.827 1.00 56.38 196 ALA A CA 1
ATOM 1571 C C . ALA A 1 196 ? 31.338 -0.611 -1.759 1.00 56.38 196 ALA A C 1
ATOM 1573 O O . ALA A 1 196 ? 32.553 -0.591 -1.945 1.00 56.38 196 ALA A O 1
ATOM 1574 N N . LYS A 1 197 ? 30.810 -1.180 -0.664 1.00 54.62 197 LYS A N 1
ATOM 1575 C CA . LYS A 1 197 ? 31.596 -2.000 0.278 1.00 54.62 197 LYS A CA 1
ATOM 1576 C C . LYS A 1 197 ? 31.984 -3.375 -0.301 1.00 54.62 197 LYS A C 1
ATOM 1578 O O . LYS A 1 197 ? 32.815 -4.059 0.285 1.00 54.62 197 LYS A O 1
ATOM 1583 N N . MET A 1 198 ? 31.428 -3.760 -1.452 1.00 48.00 198 MET A N 1
ATOM 1584 C CA . MET A 1 198 ? 31.753 -4.947 -2.248 1.00 48.00 198 MET A CA 1
ATOM 1585 C C . MET A 1 198 ? 32.073 -4.536 -3.699 1.00 48.00 198 MET A C 1
ATOM 1587 O O . MET A 1 198 ? 31.269 -4.748 -4.594 1.00 48.00 198 MET A O 1
ATOM 1591 N N . GLN A 1 199 ? 33.265 -3.968 -3.916 1.00 36.59 199 GLN A N 1
ATOM 1592 C CA . GLN A 1 199 ? 33.823 -3.522 -5.209 1.00 36.59 199 GLN A CA 1
ATOM 1593 C C . GLN A 1 199 ? 33.006 -2.473 -6.011 1.00 36.59 199 GLN A C 1
ATOM 1595 O O . GLN A 1 199 ? 31.776 -2.443 -5.996 1.00 36.59 199 GLN A O 1
ATOM 1600 N N . PRO A 1 200 ? 33.683 -1.566 -6.744 1.00 37.66 200 PRO A N 1
ATOM 1601 C CA . PRO A 1 200 ? 33.011 -0.478 -7.437 1.00 37.66 200 PRO A CA 1
ATOM 1602 C C . PRO A 1 200 ? 32.422 -0.975 -8.761 1.00 37.66 200 PRO A C 1
ATOM 1604 O O . PRO A 1 200 ? 33.122 -1.099 -9.760 1.00 37.66 200 PRO A O 1
ATOM 1607 N N . VAL A 1 201 ? 31.112 -1.214 -8.790 1.00 40.44 201 VAL A N 1
ATOM 1608 C CA . VAL A 1 201 ? 30.352 -1.197 -10.046 1.00 40.44 201 VAL A CA 1
ATOM 1609 C C . VAL A 1 201 ? 29.677 0.170 -10.125 1.00 40.44 201 VAL A C 1
ATOM 1611 O O . VAL A 1 201 ? 28.868 0.515 -9.260 1.00 40.44 201 VAL A O 1
ATOM 1614 N N . GLN A 1 202 ? 30.030 0.964 -11.140 1.00 37.16 202 GLN A N 1
ATOM 1615 C CA . GLN A 1 202 ? 29.303 2.187 -11.496 1.00 37.16 202 GLN A CA 1
ATOM 1616 C C . GLN A 1 202 ? 27.834 1.821 -11.722 1.00 37.16 202 GLN A C 1
ATOM 1618 O O . GLN A 1 202 ? 27.524 1.045 -12.623 1.00 37.16 202 GLN A O 1
ATOM 1623 N N . THR A 1 203 ? 26.943 2.280 -10.843 1.00 39.16 203 THR A N 1
ATOM 1624 C CA . THR A 1 203 ? 25.555 1.799 -10.794 1.00 39.16 203 THR A CA 1
ATOM 1625 C C . THR A 1 203 ? 24.549 2.930 -10.688 1.00 39.16 203 THR A C 1
ATOM 1627 O O . THR A 1 203 ? 23.639 2.862 -9.880 1.00 39.16 203 THR A O 1
ATOM 1630 N N . SER A 1 204 ? 24.663 3.921 -11.570 1.00 42.94 204 SER A N 1
ATOM 1631 C CA . SER A 1 204 ? 23.534 4.806 -11.860 1.00 42.94 204 SER A CA 1
ATOM 1632 C C . SER A 1 204 ? 22.424 4.009 -12.545 1.00 42.94 204 SER A C 1
ATOM 1634 O O . SER A 1 204 ? 22.748 3.280 -13.485 1.00 42.94 204 SER A O 1
ATOM 1636 N N . TYR A 1 205 ? 21.157 4.178 -12.144 1.00 45.19 205 TYR A N 1
ATOM 1637 C CA . TYR A 1 205 ? 19.969 3.799 -12.929 1.00 45.19 205 TYR A CA 1
ATOM 1638 C C . TYR A 1 205 ? 20.176 4.121 -14.425 1.00 45.19 205 TYR A C 1
ATOM 1640 O O . TYR A 1 205 ? 20.155 5.298 -14.796 1.00 45.19 205 TYR A O 1
ATOM 1648 N N . PRO A 1 206 ? 20.376 3.134 -15.319 1.00 39.91 206 PRO A N 1
ATOM 1649 C CA . PRO A 1 206 ? 20.472 3.391 -16.741 1.00 39.91 206 PRO A CA 1
ATOM 1650 C C . PRO A 1 206 ? 19.247 2.746 -17.378 1.00 39.91 206 PRO A C 1
ATOM 1652 O O . PRO A 1 206 ? 19.330 1.660 -17.944 1.00 39.91 206 PRO A O 1
ATOM 1655 N N . GLY A 1 207 ? 18.089 3.375 -17.207 1.00 52.03 207 GLY A N 1
ATOM 1656 C CA . GLY A 1 207 ? 16.879 2.919 -17.865 1.00 52.03 207 GLY A CA 1
ATOM 1657 C C . GLY A 1 207 ? 15.908 4.053 -18.139 1.00 52.03 207 GLY A C 1
ATOM 1658 O O . GLY A 1 207 ? 15.837 5.013 -17.370 1.00 52.03 207 GLY A O 1
ATOM 1659 N N . LYS A 1 208 ? 15.174 3.975 -19.252 1.00 62.94 208 LYS A N 1
ATOM 1660 C CA . LYS A 1 208 ? 14.126 4.951 -19.584 1.00 62.94 208 LYS A CA 1
ATOM 1661 C C . LYS A 1 208 ? 12.978 4.791 -18.580 1.00 62.94 208 LYS A C 1
ATOM 1663 O O . LYS A 1 208 ? 12.176 3.870 -18.712 1.00 62.94 208 LYS A O 1
ATOM 1668 N N . GLU A 1 209 ? 12.898 5.668 -17.574 1.00 75.88 209 GLU A N 1
ATOM 1669 C CA . GLU A 1 209 ? 11.695 5.780 -16.740 1.00 75.88 209 GLU A CA 1
ATOM 1670 C C . GLU A 1 209 ? 10.579 6.474 -17.529 1.00 75.88 209 GLU A C 1
ATOM 1672 O O . GLU A 1 209 ? 10.801 7.504 -18.170 1.00 75.88 209 GLU A O 1
ATOM 1677 N N . ASP A 1 210 ? 9.366 5.927 -17.473 1.00 83.56 210 ASP A N 1
ATOM 1678 C CA . ASP A 1 210 ? 8.174 6.625 -17.944 1.00 83.56 210 ASP A CA 1
ATOM 1679 C C . ASP A 1 210 ? 7.177 6.853 -16.798 1.00 83.56 210 ASP A C 1
ATOM 1681 O O . ASP A 1 210 ? 7.286 6.320 -15.686 1.00 83.56 210 ASP A O 1
ATOM 1685 N N . ARG A 1 211 ? 6.176 7.702 -17.052 1.00 84.81 211 ARG A N 1
ATOM 1686 C CA . ARG A 1 211 ? 5.162 8.035 -16.043 1.00 84.81 211 ARG A CA 1
ATOM 1687 C C . ARG A 1 211 ? 4.338 6.810 -15.624 1.00 84.81 211 ARG A C 1
ATOM 1689 O O . ARG A 1 211 ? 3.825 6.785 -14.502 1.00 84.81 211 ARG A O 1
ATOM 1696 N N . VAL A 1 212 ? 4.207 5.806 -16.496 1.00 87.56 212 VAL A N 1
ATOM 1697 C CA . VAL A 1 212 ? 3.468 4.568 -16.218 1.00 87.56 212 VAL A CA 1
ATOM 1698 C C . VAL A 1 212 ? 4.252 3.709 -15.232 1.00 87.56 212 VAL A C 1
ATOM 1700 O O . VAL A 1 212 ? 3.700 3.332 -14.202 1.00 87.56 212 VAL A O 1
ATOM 1703 N N . GLY A 1 213 ? 5.538 3.469 -15.477 1.00 90.25 213 GLY A N 1
ATOM 1704 C CA . GLY A 1 213 ? 6.425 2.725 -14.590 1.00 90.25 213 GLY A CA 1
ATOM 1705 C C . GLY A 1 213 ? 6.537 3.368 -13.211 1.00 90.25 213 GLY A C 1
ATOM 1706 O O . GLY A 1 213 ? 6.390 2.674 -12.207 1.00 90.25 213 GLY A O 1
ATOM 1707 N N . LEU A 1 214 ? 6.669 4.699 -13.135 1.00 91.00 214 LEU A N 1
ATOM 1708 C CA . LEU A 1 214 ? 6.648 5.426 -11.857 1.00 91.00 214 LEU A CA 1
ATOM 1709 C C . LEU A 1 214 ? 5.314 5.272 -11.115 1.00 91.00 214 LEU A C 1
ATOM 1711 O O . LEU A 1 214 ? 5.298 5.075 -9.898 1.00 91.00 214 LEU A O 1
ATOM 1715 N N . SER A 1 215 ? 4.192 5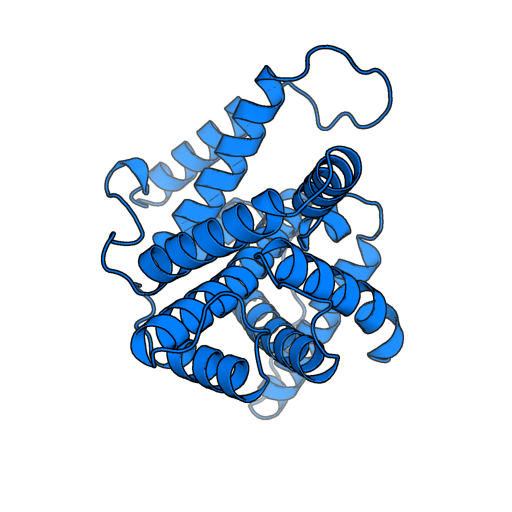.326 -11.838 1.00 92.31 215 SER A N 1
ATOM 1716 C CA . SER A 1 215 ? 2.869 5.105 -11.247 1.00 92.31 215 SER A CA 1
ATOM 1717 C C . SER A 1 215 ? 2.727 3.675 -10.722 1.00 92.31 215 SER A C 1
ATOM 1719 O O . SER A 1 215 ? 2.271 3.473 -9.599 1.00 92.31 215 SER A O 1
ATOM 1721 N N . LEU A 1 216 ? 3.165 2.678 -11.492 1.00 93.62 216 LEU A N 1
ATOM 1722 C CA . LEU A 1 216 ? 3.140 1.277 -11.077 1.00 93.62 216 LEU A CA 1
ATOM 1723 C C . LEU A 1 216 ? 4.043 1.028 -9.867 1.00 93.62 216 LEU A C 1
ATOM 1725 O O . LEU A 1 216 ? 3.614 0.361 -8.931 1.00 93.62 216 LEU A O 1
ATOM 1729 N N . LEU A 1 217 ? 5.241 1.615 -9.827 1.00 95.38 217 LEU A N 1
ATOM 1730 C CA . LEU A 1 217 ? 6.127 1.537 -8.666 1.00 95.38 217 LEU A CA 1
ATOM 1731 C C . LEU A 1 217 ? 5.470 2.137 -7.419 1.00 95.38 217 LEU A C 1
ATOM 1733 O O . LEU A 1 217 ? 5.435 1.493 -6.373 1.00 95.38 217 LEU A O 1
ATOM 1737 N N . ALA A 1 218 ? 4.892 3.335 -7.527 1.00 95.44 218 ALA A N 1
ATOM 1738 C CA . ALA A 1 218 ? 4.171 3.964 -6.422 1.00 95.44 218 ALA A CA 1
ATOM 1739 C C . ALA A 1 218 ? 2.977 3.114 -5.952 1.00 95.44 218 ALA A C 1
ATOM 1741 O O . ALA A 1 218 ? 2.708 3.014 -4.749 1.00 95.44 218 ALA A O 1
ATOM 1742 N N . HIS A 1 219 ? 2.271 2.471 -6.885 1.00 95.44 219 HIS A N 1
ATOM 1743 C CA . HIS A 1 219 ? 1.166 1.571 -6.571 1.00 95.44 219 HIS A CA 1
ATOM 1744 C C . HIS A 1 219 ? 1.641 0.301 -5.849 1.00 95.44 219 HIS A C 1
ATOM 1746 O O . HIS A 1 219 ? 1.082 -0.045 -4.812 1.00 95.44 219 HIS A O 1
ATOM 1752 N N . LEU A 1 220 ? 2.711 -0.337 -6.330 1.00 96.44 220 LEU A N 1
ATOM 1753 C CA . LEU A 1 220 ? 3.317 -1.525 -5.717 1.00 96.44 220 LEU A CA 1
ATOM 1754 C C . LEU A 1 220 ? 3.867 -1.240 -4.314 1.00 96.44 220 LEU A C 1
ATOM 1756 O O . LEU A 1 220 ? 3.658 -2.037 -3.405 1.00 96.44 220 LEU A O 1
ATOM 1760 N N . ILE A 1 221 ? 4.509 -0.086 -4.118 1.00 97.06 221 ILE A N 1
ATOM 1761 C CA . ILE A 1 221 ? 4.984 0.355 -2.801 1.00 97.06 221 ILE A CA 1
ATOM 1762 C C . ILE A 1 221 ? 3.803 0.597 -1.856 1.00 97.06 221 ILE A C 1
ATOM 1764 O O . ILE A 1 221 ? 3.856 0.211 -0.691 1.00 97.06 221 ILE A O 1
ATOM 1768 N N . THR A 1 222 ? 2.720 1.217 -2.341 1.00 97.44 222 THR A N 1
ATOM 1769 C CA . THR A 1 222 ? 1.496 1.384 -1.538 1.00 97.44 222 THR A CA 1
ATOM 1770 C C . THR A 1 222 ? 0.938 0.020 -1.125 1.00 97.44 222 THR A C 1
ATOM 1772 O O . THR A 1 222 ? 0.578 -0.163 0.037 1.00 97.44 222 THR A O 1
ATOM 1775 N N . ASP A 1 223 ? 0.911 -0.943 -2.048 1.00 96.25 223 ASP A N 1
ATOM 1776 C CA . ASP A 1 223 ? 0.489 -2.317 -1.773 1.00 96.25 223 ASP A CA 1
ATOM 1777 C C . ASP A 1 223 ? 1.385 -3.005 -0.728 1.00 96.25 223 ASP A C 1
ATOM 1779 O O . ASP A 1 223 ? 0.860 -3.652 0.167 1.00 96.25 223 ASP A O 1
ATOM 1783 N N . ASP A 1 224 ? 2.707 -2.793 -0.735 1.00 97.19 224 ASP A N 1
ATOM 1784 C CA . ASP A 1 224 ? 3.595 -3.311 0.324 1.00 97.19 224 ASP A CA 1
ATOM 1785 C C . ASP A 1 224 ? 3.275 -2.728 1.715 1.00 97.19 224 ASP A C 1
ATOM 1787 O O . ASP A 1 224 ? 3.336 -3.433 2.724 1.00 97.19 224 ASP A O 1
ATOM 1791 N N . ILE A 1 225 ? 2.903 -1.445 1.804 1.00 98.19 225 ILE A N 1
ATOM 1792 C CA . ILE A 1 225 ? 2.461 -0.853 3.080 1.00 98.19 225 ILE A CA 1
ATOM 1793 C C . ILE A 1 225 ? 1.151 -1.492 3.548 1.00 98.19 225 ILE A C 1
ATOM 1795 O O . ILE A 1 225 ? 0.995 -1.817 4.728 1.00 98.19 225 ILE A O 1
ATOM 1799 N N . LEU A 1 226 ? 0.217 -1.694 2.621 1.00 97.50 226 LEU A N 1
ATOM 1800 C CA . LEU A 1 226 ? -1.056 -2.358 2.879 1.00 97.50 226 LEU A CA 1
ATOM 1801 C C . LEU A 1 226 ? -0.863 -3.825 3.292 1.00 97.50 226 LEU A C 1
ATOM 1803 O O . LEU A 1 226 ? -1.542 -4.283 4.209 1.00 97.50 226 LEU A O 1
ATOM 1807 N N . ASP A 1 227 ? 0.098 -4.525 2.697 1.00 95.94 227 ASP A N 1
ATOM 1808 C CA . ASP A 1 227 ? 0.493 -5.882 3.074 1.00 95.94 227 ASP A CA 1
ATOM 1809 C C . ASP A 1 227 ? 0.990 -5.952 4.513 1.00 95.94 227 ASP A C 1
ATOM 1811 O O . ASP A 1 227 ? 0.603 -6.852 5.259 1.00 95.94 227 ASP A O 1
ATOM 1815 N N . LEU A 1 228 ? 1.826 -4.997 4.931 1.00 98.19 228 LEU A N 1
ATOM 1816 C CA . LEU A 1 228 ? 2.269 -4.915 6.319 1.00 98.19 228 LEU A CA 1
ATOM 1817 C C . LEU A 1 228 ? 1.083 -4.724 7.263 1.00 98.19 228 LEU A C 1
ATOM 1819 O O . LEU A 1 228 ? 0.994 -5.434 8.263 1.00 98.19 228 LEU A O 1
ATOM 1823 N N . ILE A 1 229 ? 0.142 -3.838 6.932 1.00 98.19 229 ILE A N 1
ATOM 1824 C CA . ILE A 1 229 ? -1.078 -3.664 7.730 1.00 98.19 229 ILE A CA 1
ATOM 1825 C C . ILE A 1 229 ? -1.875 -4.974 7.790 1.00 98.19 229 ILE A C 1
ATOM 1827 O O . ILE A 1 229 ? -2.280 -5.392 8.874 1.00 98.19 229 ILE A O 1
ATOM 1831 N N . ASP A 1 230 ? -2.062 -5.657 6.662 1.00 97.31 230 ASP A N 1
ATOM 1832 C CA . ASP A 1 230 ? -2.830 -6.902 6.592 1.00 97.31 230 ASP A CA 1
ATOM 1833 C C . ASP A 1 230 ? -2.182 -8.014 7.424 1.00 97.31 230 ASP A C 1
ATOM 1835 O O . ASP A 1 230 ? -2.864 -8.694 8.195 1.00 97.31 230 ASP A O 1
ATOM 1839 N N . ILE A 1 231 ? -0.858 -8.168 7.346 1.00 97.12 231 ILE A N 1
ATOM 1840 C CA . ILE A 1 231 ? -0.123 -9.124 8.177 1.00 97.12 231 ILE A CA 1
ATOM 1841 C C . ILE A 1 231 ? -0.232 -8.773 9.656 1.00 97.12 231 ILE A C 1
ATOM 1843 O O . ILE A 1 231 ? -0.451 -9.670 10.471 1.00 97.12 231 ILE A O 1
ATOM 1847 N N . VAL A 1 232 ? -0.116 -7.495 10.016 1.00 97.81 232 VAL A N 1
ATOM 1848 C CA . VAL A 1 232 ? -0.280 -7.065 11.405 1.00 97.81 232 VAL A CA 1
ATOM 1849 C C . VAL A 1 232 ? -1.674 -7.429 11.905 1.00 97.81 232 VAL A C 1
ATOM 1851 O O . VAL A 1 232 ? -1.786 -8.117 12.914 1.00 97.81 232 VAL A O 1
ATOM 1854 N N . LEU A 1 233 ? -2.736 -7.073 11.179 1.00 97.31 233 LEU A N 1
ATOM 1855 C CA . LEU A 1 233 ? -4.112 -7.396 11.571 1.00 97.31 233 LEU A CA 1
ATOM 1856 C C . LEU A 1 233 ? -4.358 -8.907 11.659 1.00 97.31 233 LEU A C 1
ATOM 1858 O O . LEU A 1 233 ? -5.027 -9.373 12.582 1.00 97.31 233 LEU A O 1
ATOM 1862 N N . TYR A 1 234 ? -3.775 -9.687 10.751 1.00 96.38 234 TYR A N 1
ATOM 1863 C CA . TYR A 1 234 ? -3.806 -11.145 10.826 1.00 96.38 234 TYR A CA 1
ATOM 1864 C C . TYR A 1 234 ? -3.154 -11.679 12.113 1.00 96.38 234 TYR A C 1
ATOM 1866 O O . TYR A 1 234 ? -3.700 -12.581 12.754 1.00 96.38 234 TYR A O 1
ATOM 1874 N N . LEU A 1 235 ? -2.008 -11.122 12.518 1.00 96.19 235 LEU A N 1
ATOM 1875 C CA . LEU A 1 235 ? -1.358 -11.473 13.783 1.00 96.19 235 LEU A CA 1
ATOM 1876 C C . LEU A 1 235 ? -2.203 -11.042 14.989 1.00 96.19 235 LEU A C 1
ATOM 1878 O O . LEU A 1 235 ? -2.352 -11.836 15.914 1.00 96.19 235 LEU A O 1
ATOM 1882 N N . ARG A 1 236 ? -2.831 -9.858 14.955 1.00 96.00 236 ARG A N 1
ATOM 1883 C CA . ARG A 1 236 ? -3.749 -9.402 16.017 1.00 96.00 236 ARG A CA 1
ATOM 1884 C C . ARG A 1 236 ? -4.876 -10.394 16.253 1.00 96.00 236 ARG A C 1
ATOM 1886 O O . ARG A 1 236 ? -5.098 -10.799 17.389 1.00 96.00 236 ARG A O 1
ATOM 1893 N N . GLN A 1 237 ? -5.528 -10.842 15.177 1.00 95.56 237 GLN A N 1
ATOM 1894 C CA . GLN A 1 237 ? -6.586 -11.848 15.268 1.00 95.56 237 GLN A CA 1
ATOM 1895 C C . GLN A 1 237 ? -6.079 -13.135 15.929 1.00 95.56 237 GLN A C 1
ATOM 1897 O O . GLN A 1 237 ? -6.764 -13.695 16.779 1.00 95.56 237 GLN A O 1
ATOM 1902 N N . LYS A 1 238 ? -4.878 -13.602 15.566 1.00 94.44 238 LYS A N 1
ATOM 1903 C CA . LYS A 1 238 ? -4.278 -14.802 16.168 1.00 94.44 238 LYS A CA 1
ATOM 1904 C C . LYS A 1 238 ? -3.945 -14.646 17.648 1.00 94.44 238 LYS A C 1
ATOM 1906 O O . LYS A 1 238 ? -3.993 -15.631 18.373 1.00 94.44 238 LYS A O 1
ATOM 1911 N N . LEU A 1 239 ? -3.587 -13.438 18.069 1.00 94.81 239 LEU A N 1
ATOM 1912 C CA . LEU A 1 239 ? -3.217 -13.117 19.445 1.00 94.81 239 LEU A CA 1
ATOM 1913 C C . LEU A 1 239 ? -4.417 -12.683 20.302 1.00 94.81 239 LEU A C 1
ATOM 1915 O O . LEU A 1 239 ? -4.234 -12.364 21.471 1.00 94.81 239 LEU A O 1
ATOM 1919 N N . GLY A 1 240 ? -5.632 -12.655 19.741 1.00 94.75 240 GLY A N 1
ATOM 1920 C CA . GLY A 1 240 ? -6.832 -12.207 20.452 1.00 94.75 240 GLY A CA 1
ATOM 1921 C C . GLY 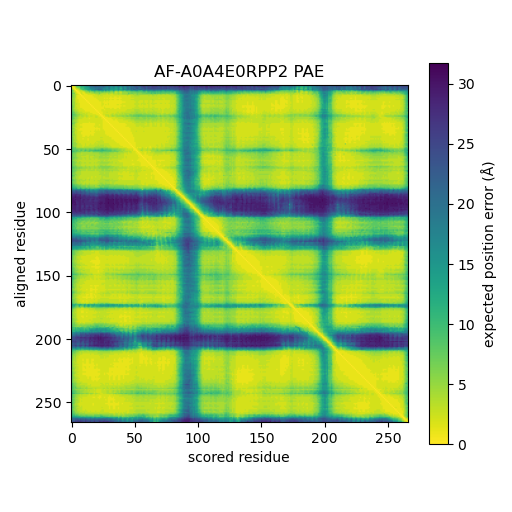A 1 240 ? -6.850 -10.705 20.754 1.00 94.75 240 GLY A C 1
ATOM 1922 O O . GLY A 1 240 ? -7.561 -10.279 21.659 1.00 94.75 240 GLY A O 1
ATOM 1923 N N . ILE A 1 241 ? -6.078 -9.900 20.018 1.00 94.75 241 ILE A N 1
ATOM 1924 C CA . ILE A 1 241 ? -6.034 -8.444 20.194 1.00 94.75 241 ILE A CA 1
ATOM 1925 C C . ILE A 1 241 ? -7.224 -7.811 19.469 1.00 94.75 241 ILE A C 1
ATOM 1927 O O . ILE A 1 241 ? -7.518 -8.134 18.313 1.00 94.75 241 ILE A O 1
ATOM 1931 N N . GLU A 1 242 ? -7.902 -6.883 20.139 1.00 92.69 242 GLU A N 1
ATOM 1932 C CA . GLU A 1 242 ? -9.094 -6.229 19.611 1.00 92.69 242 GLU A CA 1
ATOM 1933 C C . GLU A 1 242 ? -8.779 -5.370 18.373 1.00 92.69 242 GLU A C 1
ATOM 1935 O O . GLU A 1 242 ? -7.915 -4.492 18.401 1.00 92.69 242 GLU A O 1
ATOM 1940 N N . LEU A 1 243 ? -9.511 -5.581 17.274 1.00 90.19 243 LEU A N 1
ATOM 1941 C CA . LEU A 1 243 ? -9.279 -4.878 16.001 1.00 90.19 243 LEU A CA 1
ATOM 1942 C C . LEU A 1 243 ? -9.572 -3.369 16.056 1.00 90.19 243 LEU A C 1
ATOM 1944 O O . LEU A 1 243 ? -9.037 -2.614 15.243 1.00 90.19 243 LEU A O 1
ATOM 1948 N N . SER A 1 244 ? -10.440 -2.941 16.973 1.00 87.94 244 SER A N 1
ATOM 1949 C CA . SER A 1 244 ? -10.808 -1.536 17.204 1.00 87.94 244 SER A CA 1
ATOM 1950 C C . SER A 1 244 ? -9.710 -0.754 17.926 1.00 87.94 244 SER A C 1
ATOM 1952 O O . SER A 1 244 ? -9.729 0.471 17.889 1.00 87.94 244 SER A O 1
ATOM 1954 N N . SER A 1 245 ? -8.746 -1.433 18.554 1.00 92.88 245 SER A N 1
ATOM 1955 C CA . SER A 1 245 ? -7.660 -0.768 19.266 1.00 92.88 245 SER A CA 1
ATOM 1956 C C . SER A 1 245 ? -6.606 -0.206 18.293 1.00 92.88 245 SER A C 1
ATOM 1958 O O . SER A 1 245 ? -6.476 -0.696 17.158 1.00 92.88 245 SER A O 1
ATOM 1960 N N . PRO A 1 246 ? -5.837 0.824 18.687 1.00 95.25 246 PRO A N 1
ATOM 1961 C CA . PRO A 1 246 ? -4.773 1.373 17.850 1.00 95.25 246 PRO A CA 1
ATOM 1962 C C . PRO A 1 246 ? -3.659 0.360 17.580 1.00 95.25 246 PRO A C 1
ATOM 1964 O O . PRO A 1 246 ? -3.402 -0.515 18.408 1.00 95.25 246 PRO A O 1
ATOM 1967 N N . LEU A 1 247 ? -2.996 0.471 16.432 1.00 96.38 247 LEU A N 1
ATOM 1968 C CA . LEU A 1 247 ? -1.786 -0.288 16.127 1.00 96.38 247 LEU A CA 1
ATOM 1969 C C . LEU A 1 247 ? -0.629 0.198 17.001 1.00 96.38 247 LEU A C 1
ATOM 1971 O O . LEU A 1 247 ? -0.438 1.397 17.202 1.00 96.38 247 LEU A O 1
ATOM 1975 N N . THR A 1 248 ? 0.181 -0.737 17.482 1.00 96.75 248 THR A N 1
ATOM 1976 C CA . THR A 1 248 ? 1.320 -0.451 18.357 1.00 96.75 248 THR A CA 1
ATOM 1977 C C . THR A 1 248 ? 2.659 -0.658 17.642 1.00 96.75 248 THR A C 1
ATOM 1979 O O . THR A 1 248 ? 2.768 -1.471 16.719 1.00 96.75 248 THR A O 1
ATOM 1982 N N . PRO A 1 249 ? 3.739 0.006 18.095 1.00 97.56 249 PRO A N 1
ATOM 1983 C CA . PRO A 1 249 ? 5.076 -0.187 17.531 1.00 97.56 249 PRO A CA 1
ATOM 1984 C C . PRO A 1 249 ? 5.573 -1.643 17.552 1.00 97.56 249 PRO A C 1
ATOM 1986 O O . PRO A 1 249 ? 6.304 -2.063 16.653 1.00 97.56 249 PRO A O 1
ATOM 1989 N N . ILE A 1 250 ? 5.195 -2.419 18.574 1.00 97.00 250 ILE A N 1
ATOM 1990 C CA . ILE A 1 250 ? 5.583 -3.832 18.706 1.00 97.00 250 ILE A CA 1
ATOM 1991 C C . ILE A 1 250 ? 4.927 -4.663 17.602 1.00 97.00 250 ILE A C 1
ATOM 1993 O O . ILE A 1 250 ? 5.610 -5.446 16.941 1.00 97.00 250 ILE A O 1
ATOM 1997 N N . GLU A 1 251 ? 3.639 -4.441 17.347 1.00 97.25 251 GLU A N 1
ATOM 1998 C CA . GLU A 1 251 ? 2.891 -5.148 16.306 1.00 97.25 251 GLU A CA 1
ATOM 1999 C C . GLU A 1 251 ? 3.466 -4.868 14.914 1.00 97.25 251 GLU A C 1
ATOM 2001 O O . GLU A 1 251 ? 3.647 -5.800 14.132 1.00 97.25 251 GLU A O 1
ATOM 2006 N N . ILE A 1 252 ? 3.855 -3.619 14.619 1.00 97.81 252 ILE A N 1
ATOM 2007 C CA . ILE A 1 252 ? 4.504 -3.286 13.341 1.00 97.81 252 ILE A CA 1
ATOM 2008 C C . ILE A 1 252 ? 5.830 -4.041 13.181 1.00 97.81 252 ILE A C 1
ATOM 2010 O O . ILE A 1 252 ? 6.082 -4.633 12.131 1.00 97.81 252 ILE A O 1
ATOM 2014 N N . LYS A 1 253 ? 6.671 -4.082 14.225 1.00 97.25 253 LYS A N 1
ATOM 2015 C CA . LYS A 1 253 ? 7.942 -4.830 14.196 1.00 97.25 253 LYS A CA 1
ATOM 2016 C C . LYS A 1 253 ? 7.716 -6.325 13.949 1.00 97.25 253 LYS A C 1
ATOM 2018 O O . LYS A 1 253 ? 8.412 -6.911 13.121 1.00 97.25 253 LYS A O 1
ATOM 2023 N N . GLN A 1 254 ? 6.729 -6.925 14.617 1.00 95.88 254 GLN A N 1
ATOM 2024 C CA . GLN A 1 254 ? 6.350 -8.326 14.409 1.00 95.88 254 GLN A CA 1
ATOM 2025 C C . GLN A 1 254 ? 5.826 -8.574 12.989 1.00 95.88 254 GLN A C 1
ATOM 2027 O O . GLN A 1 254 ? 6.184 -9.574 12.367 1.00 95.88 254 GLN A O 1
ATOM 2032 N N . GLY A 1 255 ? 5.028 -7.653 12.444 1.00 96.94 255 GLY A N 1
ATOM 2033 C CA . GLY A 1 255 ? 4.540 -7.721 11.068 1.00 96.94 255 GLY A CA 1
ATOM 2034 C C . GLY A 1 255 ? 5.673 -7.726 10.041 1.00 96.94 255 GLY A C 1
ATOM 2035 O O . GLY A 1 255 ? 5.690 -8.574 9.149 1.00 96.94 255 GLY A O 1
ATOM 2036 N N . VAL A 1 256 ? 6.669 -6.849 10.211 1.00 96.00 256 VAL A N 1
ATOM 2037 C CA . VAL A 1 256 ? 7.861 -6.802 9.344 1.00 96.00 256 VAL A CA 1
ATOM 2038 C C . VAL A 1 256 ? 8.649 -8.111 9.413 1.00 96.00 256 VAL A C 1
ATOM 2040 O O . VAL A 1 256 ? 8.983 -8.677 8.372 1.00 96.00 256 VAL A O 1
ATOM 2043 N N . GLN A 1 257 ? 8.903 -8.632 10.617 1.00 94.94 257 GLN A N 1
ATOM 2044 C CA . GLN A 1 257 ? 9.573 -9.927 10.795 1.00 94.94 257 GLN A CA 1
ATOM 2045 C C . GLN A 1 257 ? 8.790 -11.059 10.122 1.00 94.94 257 GLN A C 1
ATOM 2047 O O . GLN A 1 257 ? 9.362 -11.913 9.443 1.00 94.94 257 GLN A O 1
ATOM 2052 N N . ARG A 1 258 ? 7.459 -11.052 10.264 1.00 93.88 258 ARG A N 1
ATOM 2053 C CA . ARG A 1 258 ? 6.610 -12.071 9.654 1.00 93.88 258 ARG A CA 1
ATOM 2054 C C . ARG A 1 258 ? 6.673 -12.014 8.133 1.00 93.88 258 ARG A C 1
ATOM 2056 O O . ARG A 1 258 ? 6.824 -13.070 7.526 1.00 93.88 258 ARG A O 1
ATOM 2063 N N . LEU A 1 259 ? 6.609 -10.829 7.531 1.00 91.44 259 LEU A N 1
ATOM 2064 C CA . LEU A 1 259 ? 6.739 -10.654 6.081 1.00 91.44 259 LEU A CA 1
ATOM 2065 C C . LEU A 1 259 ? 8.060 -11.206 5.542 1.00 91.44 259 LEU A C 1
ATOM 2067 O O . LEU A 1 259 ? 8.057 -11.893 4.529 1.00 91.44 259 LEU A O 1
ATOM 2071 N N . GLN A 1 260 ? 9.168 -10.971 6.247 1.00 87.69 260 GLN A N 1
ATOM 2072 C CA . GLN A 1 260 ? 10.486 -11.493 5.867 1.00 87.69 260 GLN A CA 1
ATOM 2073 C C . GLN A 1 260 ? 10.573 -13.025 5.946 1.00 87.69 260 GLN A C 1
ATOM 2075 O O . GLN A 1 260 ? 11.374 -13.630 5.242 1.00 87.69 260 GLN A O 1
ATOM 2080 N N . SER A 1 261 ? 9.746 -13.654 6.787 1.00 85.50 261 SER A N 1
ATOM 2081 C CA . SER A 1 261 ? 9.673 -15.116 6.930 1.0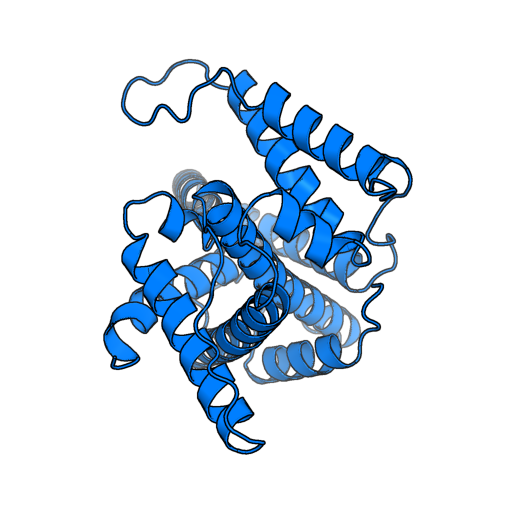0 85.50 261 SER A CA 1
ATOM 2082 C C . SER A 1 261 ? 8.695 -15.801 5.967 1.00 85.50 261 SER A C 1
ATOM 2084 O O . SER A 1 261 ? 8.644 -17.031 5.927 1.00 85.50 261 SER A O 1
ATOM 2086 N N . LEU A 1 262 ? 7.854 -15.042 5.253 1.00 82.00 262 LEU A N 1
ATOM 2087 C CA . LEU A 1 262 ? 6.901 -15.620 4.308 1.00 82.00 262 LEU A CA 1
ATOM 2088 C C . LEU A 1 262 ? 7.621 -16.005 3.009 1.00 82.00 262 LEU A C 1
ATOM 2090 O O . LEU A 1 262 ? 8.469 -15.250 2.535 1.00 82.00 262 LEU A O 1
ATOM 2094 N N . PRO A 1 263 ? 7.285 -17.155 2.401 1.00 68.00 263 PRO A N 1
ATOM 2095 C CA . PRO A 1 263 ? 7.863 -17.525 1.119 1.00 68.00 263 PRO A CA 1
ATOM 2096 C C . PRO A 1 263 ? 7.451 -16.512 0.045 1.00 68.00 263 PRO A C 1
ATOM 2098 O O . PRO A 1 263 ? 6.294 -16.093 -0.012 1.00 68.00 263 PRO A O 1
ATOM 2101 N N . SER A 1 264 ? 8.385 -16.153 -0.837 1.00 54.94 264 SER A N 1
ATOM 2102 C CA . SER A 1 264 ? 8.226 -15.133 -1.890 1.00 54.94 264 SER A CA 1
ATOM 2103 C C . SER A 1 264 ? 7.082 -15.403 -2.883 1.00 54.94 264 SER A C 1
ATOM 2105 O O . SER A 1 264 ? 6.725 -14.526 -3.663 1.00 54.94 264 SER A O 1
ATOM 2107 N N . SER A 1 265 ? 6.514 -16.610 -2.860 1.00 44.47 265 SER A N 1
ATOM 2108 C CA . SER A 1 265 ? 5.393 -17.076 -3.683 1.00 44.47 265 SER A CA 1
ATOM 2109 C C . SER A 1 265 ? 4.006 -16.892 -3.036 1.00 44.47 265 SER A C 1
ATOM 2111 O O . SER A 1 265 ? 3.029 -17.424 -3.562 1.00 44.47 265 SER A O 1
ATOM 2113 N N . SER A 1 266 ? 3.921 -16.204 -1.888 1.00 42.25 266 SER A N 1
ATOM 2114 C CA . SER A 1 266 ? 2.688 -16.004 -1.096 1.00 42.25 266 SER A CA 1
ATOM 2115 C C . SER A 1 266 ? 1.816 -14.837 -1.564 1.00 42.25 266 SER A C 1
ATOM 2117 O O . SER A 1 266 ? 2.365 -13.751 -1.872 1.00 42.25 266 SER A O 1
#

pLDDT: mean 82.69, std 18.33, range [31.11, 98.25]

Foldseek 3Di:
DDCPPLVVVVLVLLQLLQVLLQFLDRADPLLSVLLVVVLLVVLLVVLVLCLPAALALLRVCVSCLLQQQLLVLVLVVLVVVLVVLVPPDDDDDDDPPPSPCSVVVNVVSVVSCVVVVRDHCVVPPPPDCPDLLNQLSVLSVVSNVVSLVPDDPVRNVVSVVSSVCSFLLVCLPVVVVVSLVVSSVVSQVVSLVVCVVPPDDPGDSPHDHDSNSSSSSRSSSSVVSSQLSSNLSSVCVVVVHDSNHGDDSVSSVVSVVVVVVDPSHD

Nearest PDB structures (foldseek):
  8snb-assembly1_1E  TM=1.867E-01  e=2.527E+00  Strongylocentrotus purpuratus